Protein AF-A0A7C7MRS0-F1 (afdb_monomer_lite)

Structure (mmCIF, N/CA/C/O backbone):
data_AF-A0A7C7MRS0-F1
#
_entry.id   AF-A0A7C7MRS0-F1
#
loop_
_atom_site.group_PDB
_atom_site.id
_atom_site.type_symbol
_atom_site.label_atom_id
_atom_site.label_alt_id
_atom_site.label_comp_id
_atom_site.label_asym_id
_atom_site.label_entity_id
_atom_site.label_seq_id
_atom_site.pdbx_PDB_ins_code
_atom_site.Cartn_x
_atom_site.Cartn_y
_atom_site.Cartn_z
_atom_site.occupancy
_atom_site.B_iso_or_equiv
_atom_site.auth_seq_id
_atom_site.auth_comp_id
_atom_site.auth_asym_id
_atom_site.auth_atom_id
_atom_site.pdbx_PDB_model_num
ATOM 1 N N . MET A 1 1 ? -10.132 -8.330 6.210 1.00 88.31 1 MET A N 1
ATOM 2 C CA . MET A 1 1 ? -10.141 -7.063 5.442 1.00 88.31 1 MET A CA 1
ATOM 3 C C . MET A 1 1 ? -10.815 -7.301 4.101 1.00 88.31 1 MET A C 1
ATOM 5 O O . MET A 1 1 ? -10.532 -8.328 3.501 1.00 88.31 1 MET A O 1
ATOM 9 N N . ILE A 1 2 ? -11.687 -6.397 3.645 1.00 87.81 2 ILE A N 1
ATOM 10 C CA . ILE A 1 2 ? -12.352 -6.474 2.332 1.00 87.81 2 ILE A CA 1
ATOM 11 C C . ILE A 1 2 ? -11.918 -5.261 1.507 1.00 87.81 2 ILE A C 1
ATOM 13 O O . ILE A 1 2 ? -11.880 -4.149 2.024 1.00 87.81 2 ILE A O 1
ATOM 17 N N . PHE A 1 3 ? -11.601 -5.487 0.239 1.00 89.81 3 PHE A N 1
ATOM 18 C CA . PHE A 1 3 ? -11.203 -4.478 -0.727 1.00 89.81 3 PHE A CA 1
ATOM 19 C C . PHE A 1 3 ? -12.137 -4.540 -1.938 1.00 89.81 3 PHE A C 1
ATOM 21 O O . PHE A 1 3 ? -12.244 -5.566 -2.615 1.00 89.81 3 PHE A O 1
ATOM 28 N N . SER A 1 4 ? -12.837 -3.434 -2.185 1.00 86.62 4 SER A N 1
ATOM 29 C CA . SER A 1 4 ? -13.988 -3.353 -3.096 1.00 86.62 4 SER A CA 1
ATOM 30 C C . SER A 1 4 ? -13.635 -3.258 -4.587 1.00 86.62 4 SER A C 1
ATOM 32 O O . SER A 1 4 ? -14.436 -2.765 -5.373 1.00 86.62 4 SER A O 1
ATOM 34 N N . GLU A 1 5 ? -12.468 -3.754 -4.987 1.00 87.81 5 GLU A N 1
ATOM 35 C CA . GLU A 1 5 ? -12.110 -3.964 -6.392 1.00 87.81 5 GLU A CA 1
ATOM 36 C C . GLU A 1 5 ? -12.528 -5.354 -6.867 1.00 87.81 5 GLU A C 1
ATOM 38 O O . GLU A 1 5 ? -12.671 -6.279 -6.058 1.00 87.81 5 GLU A O 1
ATOM 43 N N . LYS A 1 6 ? -12.654 -5.517 -8.191 1.00 92.69 6 LYS A N 1
ATOM 44 C CA . LYS A 1 6 ? -12.931 -6.821 -8.804 1.00 92.69 6 LYS A CA 1
ATOM 45 C C . LYS A 1 6 ? -11.890 -7.846 -8.357 1.00 92.69 6 LYS A C 1
ATOM 47 O O . LYS A 1 6 ? -10.683 -7.599 -8.433 1.00 92.69 6 LYS A O 1
ATOM 52 N N . PHE A 1 7 ? -12.371 -9.009 -7.933 1.00 94.75 7 PHE A N 1
ATOM 53 C CA . PHE A 1 7 ? -11.538 -10.100 -7.465 1.00 94.75 7 PHE A CA 1
ATOM 54 C C . PHE A 1 7 ? -10.541 -10.509 -8.547 1.00 94.75 7 PHE A C 1
ATOM 56 O O . PHE A 1 7 ? -10.912 -10.747 -9.702 1.00 94.75 7 PHE A O 1
ATOM 63 N N . ASN A 1 8 ? -9.273 -10.565 -8.156 1.00 95.25 8 ASN A N 1
ATOM 64 C CA . ASN A 1 8 ? -8.185 -11.034 -8.993 1.00 95.25 8 ASN A CA 1
ATOM 65 C C . ASN A 1 8 ? -7.051 -11.534 -8.095 1.00 95.25 8 ASN A C 1
ATOM 67 O O . ASN A 1 8 ? -6.614 -10.811 -7.205 1.00 95.25 8 ASN A O 1
ATOM 71 N N . ASP A 1 9 ? -6.559 -12.737 -8.360 1.00 93.81 9 ASP A N 1
ATOM 72 C CA . ASP A 1 9 ? -5.454 -13.406 -7.656 1.00 93.81 9 ASP A CA 1
ATOM 73 C C . ASP A 1 9 ? -4.101 -12.673 -7.765 1.00 93.81 9 ASP A C 1
ATOM 75 O O . ASP A 1 9 ? -3.182 -12.902 -6.973 1.00 93.81 9 ASP A O 1
ATOM 79 N N . GLY A 1 10 ? -3.986 -11.752 -8.720 1.00 94.75 10 GLY A N 1
ATOM 80 C CA . GLY A 1 10 ? -2.876 -10.820 -8.868 1.00 94.75 10 GLY A CA 1
ATOM 81 C C . GLY A 1 10 ? -2.823 -9.718 -7.807 1.00 94.75 10 GLY A C 1
ATOM 82 O O . GLY A 1 10 ? -1.794 -9.052 -7.707 1.00 94.75 10 GLY A O 1
ATOM 83 N N . TRP A 1 11 ? -3.874 -9.508 -7.007 1.00 95.50 11 TRP A N 1
ATOM 84 C CA . TRP A 1 11 ? -3.796 -8.628 -5.839 1.00 95.50 11 TRP A CA 1
ATOM 85 C C . TRP A 1 11 ? -3.007 -9.292 -4.715 1.00 95.50 11 TRP A C 1
ATOM 87 O O . TRP A 1 11 ? -3.348 -10.382 -4.262 1.00 95.50 11 TRP A O 1
ATOM 97 N N . LYS A 1 12 ? -1.973 -8.607 -4.229 1.00 94.62 12 LYS A N 1
ATOM 98 C CA . LYS A 1 12 ? -1.113 -9.058 -3.133 1.00 94.62 12 LYS A CA 1
ATOM 99 C C . LYS A 1 12 ? -1.166 -8.067 -1.981 1.00 94.62 12 LYS A C 1
ATOM 101 O O . LYS A 1 12 ? -1.320 -6.867 -2.194 1.00 94.62 12 LYS A O 1
ATOM 106 N N . ALA A 1 13 ? -1.036 -8.588 -0.766 1.00 94.38 13 ALA A N 1
ATOM 107 C CA . ALA A 1 13 ? -0.982 -7.796 0.453 1.00 94.38 13 ALA A CA 1
ATOM 108 C C . ALA A 1 13 ? 0.404 -7.922 1.088 1.00 94.38 13 ALA A C 1
ATOM 110 O O . ALA A 1 13 ? 0.945 -9.023 1.190 1.00 94.38 13 ALA A O 1
ATOM 111 N N . TYR A 1 14 ? 0.966 -6.802 1.529 1.00 92.81 14 TYR A N 1
ATOM 112 C CA . TYR A 1 14 ? 2.306 -6.721 2.097 1.00 92.81 14 TYR A CA 1
ATOM 113 C C . TYR A 1 14 ? 2.269 -5.976 3.420 1.00 92.81 14 TYR A C 1
ATOM 115 O O . TYR A 1 14 ? 1.823 -4.835 3.469 1.00 92.81 14 TYR A O 1
ATOM 123 N N . LEU A 1 15 ? 2.754 -6.601 4.485 1.00 91.62 15 LEU A N 1
ATOM 124 C CA . LEU A 1 15 ? 2.977 -5.952 5.769 1.00 91.62 15 LEU A CA 1
ATOM 125 C C . LEU A 1 15 ? 4.299 -5.185 5.714 1.00 91.62 15 LEU A C 1
ATOM 127 O O . LEU A 1 15 ? 5.326 -5.756 5.336 1.00 91.62 15 LEU A O 1
ATOM 131 N N . LEU A 1 16 ? 4.279 -3.913 6.094 1.00 87.69 16 LEU A N 1
ATOM 132 C CA . LEU A 1 16 ? 5.457 -3.054 6.046 1.00 87.69 16 LEU A CA 1
ATOM 133 C C . LEU A 1 16 ? 6.000 -2.753 7.446 1.00 87.69 16 LEU A C 1
ATOM 135 O O . LEU A 1 16 ? 5.231 -2.669 8.407 1.00 87.69 16 LEU A O 1
ATOM 139 N N . PRO A 1 17 ? 7.326 -2.578 7.586 1.00 83.94 17 PRO A N 1
ATOM 140 C CA . PRO A 1 17 ? 7.896 -2.032 8.801 1.00 83.94 17 PRO A CA 1
ATOM 141 C C . PRO A 1 17 ? 7.478 -0.566 8.924 1.00 83.94 17 PRO A C 1
ATOM 143 O O . PRO A 1 17 ? 7.944 0.307 8.197 1.00 83.94 17 PRO A O 1
ATOM 146 N N . TRP A 1 18 ? 6.622 -0.298 9.893 1.00 75.50 18 TRP A N 1
ATOM 147 C CA . TRP A 1 18 ? 6.108 1.018 10.200 1.00 75.50 18 TRP A CA 1
ATOM 148 C C . TRP A 1 18 ? 6.958 1.684 11.286 1.00 75.50 18 TRP A C 1
ATOM 150 O O . TRP A 1 18 ? 7.342 1.075 12.292 1.00 75.50 18 TRP A O 1
ATOM 160 N N . LYS A 1 19 ? 7.273 2.966 11.096 1.00 67.31 19 LYS A N 1
ATOM 161 C CA . LYS A 1 19 ? 7.814 3.808 12.165 1.00 67.31 19 LYS A CA 1
ATOM 162 C C . LYS A 1 19 ? 6.661 4.624 12.722 1.00 67.31 19 LYS A C 1
ATOM 164 O O . LYS A 1 19 ? 6.153 5.493 12.018 1.00 67.31 19 LYS A O 1
ATOM 169 N N . ALA A 1 20 ? 6.297 4.373 13.979 1.00 58.53 20 ALA A N 1
ATOM 170 C CA . ALA A 1 20 ? 5.281 5.151 14.677 1.00 58.53 20 ALA A CA 1
ATOM 171 C C . ALA A 1 20 ? 5.612 6.649 14.559 1.00 58.53 20 ALA A C 1
ATOM 173 O O . ALA A 1 20 ? 6.577 7.144 15.149 1.00 58.53 20 ALA A O 1
ATOM 174 N N . GLN A 1 21 ? 4.851 7.360 13.729 1.00 57.69 21 GLN A N 1
ATOM 175 C CA . GLN A 1 21 ? 5.053 8.780 13.488 1.00 57.69 21 GLN A CA 1
ATOM 176 C C . GLN A 1 21 ? 4.322 9.549 14.580 1.00 57.69 21 GLN A C 1
ATOM 178 O O . GLN A 1 21 ? 3.107 9.448 14.741 1.00 57.69 21 GLN A O 1
ATOM 183 N N . THR A 1 22 ? 5.066 10.317 15.369 1.00 51.12 22 THR A N 1
ATOM 184 C CA . THR A 1 22 ? 4.465 11.176 16.381 1.00 51.12 22 THR A CA 1
ATOM 185 C C . THR A 1 22 ? 3.825 12.389 15.713 1.00 51.12 22 THR A C 1
ATOM 187 O O . THR A 1 22 ? 4.520 13.196 15.100 1.00 51.12 22 THR A O 1
ATOM 190 N N . LEU A 1 23 ? 2.518 12.584 15.936 1.00 52.88 23 LEU A N 1
ATOM 191 C CA . LEU A 1 23 ? 1.738 13.783 15.567 1.00 52.88 23 LEU A CA 1
ATOM 192 C C . LEU A 1 23 ? 2.423 15.117 15.939 1.00 52.88 23 LEU A C 1
ATOM 194 O O . LEU A 1 23 ? 2.077 16.168 15.408 1.00 52.88 23 LEU A O 1
ATOM 198 N N . SER A 1 24 ? 3.374 15.095 16.880 1.00 46.00 24 SER A N 1
ATOM 199 C CA . SER A 1 24 ? 4.089 16.268 17.386 1.00 46.00 24 SER A CA 1
ATOM 200 C C . SER A 1 24 ? 4.906 17.014 16.327 1.00 46.00 24 SER A C 1
ATOM 202 O O . SER A 1 24 ? 4.962 18.242 16.392 1.00 46.00 24 SER A O 1
ATOM 204 N N . ASP A 1 25 ? 5.475 16.319 15.342 1.00 50.72 25 ASP A N 1
ATOM 205 C CA . ASP A 1 25 ? 6.381 16.944 14.367 1.00 50.72 25 ASP A CA 1
ATOM 206 C C . ASP A 1 25 ? 5.628 17.672 13.235 1.00 50.72 25 ASP A C 1
ATOM 208 O O . ASP A 1 25 ? 6.195 18.541 12.575 1.00 50.72 25 ASP A O 1
ATOM 212 N N . SER A 1 26 ? 4.325 17.399 13.050 1.00 55.59 26 SER A N 1
ATOM 213 C CA . SER A 1 26 ? 3.489 18.020 12.005 1.00 55.59 26 SER A CA 1
ATOM 214 C C . SER A 1 26 ? 2.579 19.151 12.500 1.00 55.59 26 SER A C 1
ATOM 216 O O . SER A 1 26 ? 1.988 19.859 11.683 1.00 55.59 26 SER A O 1
ATOM 218 N N . LYS A 1 27 ? 2.488 19.390 13.820 1.00 59.44 27 LYS A N 1
ATOM 219 C CA . LYS A 1 27 ? 1.462 20.261 14.438 1.00 59.44 27 LYS A CA 1
ATOM 220 C C . LYS A 1 27 ? 1.284 21.614 13.745 1.00 59.44 27 LYS A C 1
ATOM 222 O O . LYS A 1 27 ? 0.155 22.001 13.459 1.00 59.44 27 LYS A O 1
ATOM 227 N N . LYS A 1 28 ? 2.368 22.339 13.448 1.00 58.97 28 LYS A N 1
ATOM 228 C CA . LYS A 1 28 ? 2.282 23.700 12.884 1.00 58.97 28 LYS A CA 1
ATOM 229 C C . LYS A 1 28 ? 1.694 23.715 11.464 1.00 58.97 28 LYS A C 1
ATOM 231 O O . LYS A 1 28 ? 0.869 24.574 11.157 1.00 58.97 28 LYS A O 1
ATOM 236 N N . THR A 1 29 ? 2.079 22.755 10.626 1.00 63.34 29 THR A N 1
ATOM 237 C CA . THR A 1 29 ? 1.562 22.601 9.257 1.00 63.34 29 THR A CA 1
ATOM 238 C C . THR A 1 29 ? 0.119 22.103 9.284 1.00 63.34 29 THR A C 1
ATOM 240 O O . THR A 1 29 ? -0.737 22.670 8.607 1.00 63.34 29 THR A O 1
ATOM 243 N N . THR A 1 30 ? -0.183 21.137 10.154 1.00 70.12 30 THR A N 1
ATOM 244 C CA . THR A 1 30 ? -1.528 20.580 10.347 1.00 70.12 30 THR A CA 1
ATOM 245 C C . THR A 1 30 ? -2.529 21.657 10.771 1.00 70.12 30 THR A C 1
ATOM 247 O O . THR A 1 30 ? -3.571 21.790 10.136 1.00 70.12 30 THR A O 1
ATOM 250 N N . PHE A 1 31 ? -2.201 22.521 11.743 1.00 71.25 31 PHE A N 1
ATOM 251 C CA . PHE A 1 31 ? -3.088 23.625 12.150 1.00 71.25 31 PHE A CA 1
ATOM 252 C C . PHE A 1 31 ? -3.369 24.627 11.017 1.00 71.25 31 PHE A C 1
ATOM 254 O O . PHE A 1 31 ? -4.500 25.090 10.874 1.00 71.25 31 PHE A O 1
ATOM 261 N N . SER A 1 32 ? -2.368 24.942 10.187 1.00 73.75 32 SER A N 1
ATOM 262 C CA . SER A 1 32 ? -2.547 25.839 9.036 1.00 73.75 32 SER A CA 1
ATOM 263 C C . SER A 1 32 ? -3.338 25.205 7.887 1.00 73.75 32 SER A C 1
ATOM 265 O O . SER A 1 32 ? -3.955 25.928 7.102 1.00 73.75 32 SER A O 1
ATOM 267 N N . LEU A 1 33 ? -3.286 23.883 7.728 1.00 77.31 33 LEU A N 1
ATOM 268 C CA . LEU A 1 33 ? -4.082 23.166 6.731 1.00 77.31 33 LEU A CA 1
ATOM 269 C C . LEU A 1 33 ? -5.537 23.050 7.188 1.00 77.31 33 LEU A C 1
ATOM 271 O O . LEU A 1 33 ? -6.446 23.299 6.403 1.00 77.31 33 LEU A O 1
ATOM 275 N N . MET A 1 34 ? -5.755 22.799 8.480 1.00 80.88 34 MET A N 1
ATOM 276 C CA . MET A 1 34 ? -7.085 22.735 9.086 1.00 80.88 34 MET A CA 1
ATOM 277 C C . MET A 1 34 ? -7.863 24.049 8.972 1.00 80.88 34 MET A C 1
ATOM 279 O O . MET A 1 34 ? -9.069 24.013 8.753 1.00 80.88 34 MET A O 1
ATOM 283 N N . SER A 1 35 ? -7.206 25.209 9.090 1.00 80.56 35 SER A N 1
ATOM 284 C CA . SER A 1 35 ? -7.887 26.506 8.941 1.00 80.56 35 SER A CA 1
ATOM 285 C C . SER A 1 35 ? -8.376 26.776 7.515 1.00 80.56 35 SER A C 1
ATOM 287 O O . SER A 1 35 ? -9.325 27.532 7.324 1.00 80.56 35 SER A O 1
ATOM 289 N N . ASN A 1 36 ? -7.752 26.142 6.522 1.00 82.69 36 ASN A N 1
ATOM 290 C CA . ASN A 1 36 ? -8.105 26.262 5.109 1.00 82.69 36 ASN A CA 1
ATOM 291 C C . ASN A 1 36 ? -8.905 25.059 4.590 1.00 82.69 36 ASN A C 1
ATOM 293 O O . ASN A 1 36 ? -9.220 25.007 3.399 1.00 82.69 36 ASN A O 1
ATOM 297 N N . TYR A 1 37 ? -9.208 24.094 5.460 1.00 87.06 37 TYR A N 1
ATOM 298 C CA . TYR A 1 37 ? -9.919 22.882 5.093 1.00 87.06 37 TYR A CA 1
ATOM 299 C C . TYR A 1 37 ? -11.342 23.216 4.648 1.00 87.06 37 TYR A C 1
ATOM 301 O O . TYR A 1 37 ? -12.082 23.922 5.336 1.00 87.06 37 TYR A O 1
ATOM 309 N N . LYS A 1 38 ? -11.723 22.696 3.484 1.00 89.38 38 LYS A N 1
ATOM 310 C CA . LYS A 1 38 ? -13.061 22.835 2.917 1.00 89.38 38 LYS A CA 1
ATOM 311 C C . LYS A 1 38 ? -13.492 21.497 2.350 1.00 89.38 38 LYS A C 1
ATOM 313 O O . LYS A 1 38 ? -12.677 20.774 1.777 1.00 89.38 38 LYS A O 1
ATOM 318 N N . ILE A 1 39 ? -14.775 21.198 2.501 1.00 90.75 39 ILE A N 1
ATOM 319 C CA . ILE A 1 39 ? -15.376 20.064 1.810 1.00 90.75 39 ILE A CA 1
ATOM 320 C C . ILE A 1 39 ? -15.392 20.392 0.316 1.00 90.75 39 ILE A C 1
ATOM 322 O O . ILE A 1 39 ? -15.754 21.506 -0.066 1.00 90.75 39 ILE A O 1
ATOM 326 N N . LEU A 1 40 ? -14.921 19.454 -0.505 1.00 89.12 40 LEU A N 1
ATOM 327 C CA . LEU A 1 40 ? -14.916 19.608 -1.954 1.00 89.12 40 LEU A CA 1
ATOM 328 C C . LEU A 1 40 ? -16.357 19.554 -2.474 1.00 89.12 40 LEU A C 1
ATOM 330 O O . LEU A 1 40 ? -17.184 18.813 -1.941 1.00 89.12 40 LEU A O 1
ATOM 334 N N . GLU A 1 41 ? -16.642 20.339 -3.509 1.00 88.50 41 GLU A N 1
ATOM 335 C CA . GLU A 1 41 ? -17.962 20.372 -4.143 1.00 88.50 41 GLU A CA 1
ATOM 336 C C . GLU A 1 41 ? -18.361 18.967 -4.624 1.00 88.50 41 GLU A C 1
ATOM 338 O O . GLU A 1 41 ? -17.576 18.286 -5.288 1.00 88.50 41 GLU A O 1
ATOM 343 N N . GLY A 1 42 ? -19.559 18.516 -4.243 1.00 90.00 42 GLY A N 1
ATOM 344 C CA . GLY A 1 42 ? -20.075 17.175 -4.538 1.00 90.00 42 GLY A CA 1
ATOM 345 C C . GLY A 1 42 ? -19.712 16.095 -3.509 1.00 90.00 42 GLY A C 1
ATOM 346 O O . GLY A 1 42 ? -20.238 14.982 -3.586 1.00 90.00 42 GLY A O 1
ATOM 347 N N . ASN A 1 43 ? -18.862 16.403 -2.521 1.00 92.56 43 ASN A N 1
ATOM 348 C CA . ASN A 1 43 ? -18.434 15.463 -1.479 1.00 92.56 43 ASN A CA 1
ATOM 349 C C . ASN A 1 43 ? -19.078 15.719 -0.104 1.00 92.56 43 ASN A C 1
ATOM 351 O O . ASN A 1 43 ? -18.664 15.132 0.894 1.00 92.56 43 ASN A O 1
ATOM 355 N N . GLU A 1 44 ? -20.116 16.548 -0.006 1.00 94.31 44 GLU A N 1
ATOM 356 C CA . GLU A 1 44 ? -20.733 16.988 1.259 1.00 94.31 44 GLU A CA 1
ATOM 357 C C . GLU A 1 44 ? -21.229 15.815 2.118 1.00 94.31 44 GLU A C 1
ATOM 359 O O . GLU A 1 44 ? -21.198 15.838 3.354 1.00 94.31 44 GLU A O 1
ATOM 364 N N . LYS A 1 45 ? -21.678 14.747 1.455 1.00 94.88 45 LYS A N 1
ATOM 365 C CA . LYS A 1 45 ? -22.176 13.546 2.126 1.00 94.88 45 LYS A CA 1
ATOM 366 C C . LYS A 1 45 ? -21.059 12.610 2.572 1.00 94.88 45 LYS A C 1
ATOM 368 O O . LYS A 1 45 ? -21.262 11.928 3.575 1.00 94.88 45 LYS A O 1
ATOM 373 N N . THR A 1 46 ? -19.921 12.603 1.880 1.00 94.50 46 THR A N 1
ATOM 374 C CA . THR A 1 46 ? -18.904 11.546 1.976 1.00 94.50 46 THR A CA 1
ATOM 375 C C . THR A 1 46 ? -17.593 11.995 2.611 1.00 94.50 46 THR A C 1
ATOM 377 O O . THR A 1 46 ? -16.925 11.179 3.240 1.00 94.50 46 THR A O 1
ATOM 380 N N . GLN A 1 47 ? -17.220 13.266 2.477 1.00 95.25 47 GLN A N 1
ATOM 381 C CA . GLN A 1 47 ? -15.991 13.828 3.027 1.00 95.25 47 GLN A CA 1
ATOM 382 C C . GLN A 1 47 ? -16.177 14.232 4.494 1.00 95.25 47 GLN A C 1
ATOM 384 O O . GLN A 1 47 ? -17.234 14.730 4.888 1.00 95.25 47 GLN A O 1
ATOM 389 N N . ALA A 1 48 ? -15.142 14.012 5.304 1.00 95.31 48 ALA A N 1
ATOM 390 C CA . ALA A 1 48 ? -15.129 14.370 6.714 1.00 95.31 48 ALA A CA 1
ATOM 391 C C . ALA A 1 48 ? -15.275 15.885 6.907 1.00 95.31 48 ALA A C 1
ATOM 393 O O . ALA A 1 48 ? -14.685 16.689 6.182 1.00 95.31 48 ALA A O 1
ATOM 394 N N . SER A 1 49 ? -16.032 16.284 7.920 1.00 94.25 49 SER A N 1
ATOM 395 C CA . SER A 1 49 ? -16.071 17.658 8.413 1.00 94.25 49 SER A CA 1
ATOM 396 C C . SER A 1 49 ? -14.778 18.022 9.153 1.00 94.25 49 SER A C 1
ATOM 398 O O . SER A 1 49 ? -13.989 17.163 9.546 1.00 94.25 49 SER A O 1
ATOM 400 N N . LEU A 1 50 ? -14.559 19.320 9.387 1.00 91.75 50 LEU A N 1
ATOM 401 C CA . LEU A 1 50 ? -13.405 19.799 10.158 1.00 91.75 50 LEU A CA 1
ATOM 402 C C . LEU A 1 50 ? -13.383 19.245 11.596 1.00 91.75 50 LEU A C 1
ATOM 404 O O . LEU A 1 50 ? -12.311 19.049 12.169 1.00 91.75 50 LEU A O 1
ATOM 408 N N . GLU A 1 51 ? -14.553 19.020 12.191 1.00 91.81 51 GLU A N 1
ATOM 409 C CA . GLU A 1 51 ? -14.685 18.465 13.539 1.00 91.81 51 GLU A CA 1
ATOM 410 C C . GLU A 1 51 ? -14.330 16.975 13.576 1.00 91.81 51 GLU A C 1
ATOM 412 O O . GLU A 1 51 ? -13.517 16.557 14.401 1.00 91.81 51 GLU A O 1
ATOM 417 N N . GLU A 1 52 ? -14.833 16.192 12.617 1.00 93.19 52 GLU A N 1
ATOM 418 C CA . GLU A 1 52 ? -14.431 14.790 12.445 1.00 93.19 52 GLU A CA 1
ATOM 419 C C . GLU A 1 52 ? -12.924 14.674 12.200 1.00 93.19 52 GLU A C 1
ATOM 421 O O . GLU A 1 52 ? -12.258 13.842 12.810 1.00 93.19 52 GLU A O 1
ATOM 426 N N . LEU A 1 53 ? -12.356 15.567 11.385 1.00 90.31 53 LEU A N 1
ATOM 427 C CA . LEU A 1 53 ? -10.927 15.578 11.088 1.00 90.31 53 LEU A CA 1
ATOM 428 C C . LEU A 1 53 ? -10.064 15.836 12.333 1.00 90.31 53 LEU A C 1
ATOM 430 O O . LEU A 1 53 ? -9.045 15.172 12.534 1.00 90.31 53 LEU A O 1
ATOM 434 N N . LYS A 1 54 ? -10.482 16.776 13.194 1.00 88.25 54 LYS A N 1
ATOM 435 C CA . LYS A 1 54 ? -9.849 17.020 14.504 1.00 88.25 54 LYS A CA 1
ATOM 436 C C . LYS A 1 54 ? -9.856 15.761 15.356 1.00 88.25 54 LYS A C 1
ATOM 438 O O . LYS A 1 54 ? -8.837 15.422 15.957 1.00 88.25 54 LYS A O 1
ATOM 443 N N . ASN A 1 55 ? -10.996 15.077 15.383 1.00 89.56 55 ASN A N 1
ATOM 444 C CA . ASN A 1 55 ? -11.150 13.843 16.126 1.00 89.56 55 ASN A CA 1
ATOM 445 C C . ASN A 1 55 ? -10.210 12.752 15.580 1.00 89.56 55 ASN A C 1
ATOM 447 O O . ASN A 1 55 ? -9.437 12.184 16.348 1.00 89.56 55 ASN A O 1
ATOM 451 N N . PHE A 1 56 ? -10.169 12.539 14.262 1.00 89.94 56 PHE A N 1
ATOM 452 C CA . PHE A 1 56 ? -9.303 11.535 13.628 1.00 89.94 56 PHE A CA 1
ATOM 453 C C . PHE A 1 56 ? -7.819 11.767 13.926 1.00 89.94 56 PHE A C 1
ATOM 455 O O . PHE A 1 56 ? -7.105 10.822 14.256 1.00 89.94 56 PHE A O 1
ATOM 462 N N . LEU A 1 57 ? -7.361 13.021 13.874 1.00 83.94 57 LEU A N 1
ATOM 463 C CA . LEU A 1 57 ? -5.990 13.383 14.242 1.00 83.94 57 LEU A CA 1
ATOM 464 C C . LEU A 1 57 ? -5.703 13.111 15.716 1.00 83.94 57 LEU A C 1
ATOM 466 O O . LEU A 1 57 ? -4.646 12.581 16.043 1.00 83.94 57 LEU A O 1
ATOM 470 N N . SER A 1 58 ? -6.629 13.467 16.611 1.00 82.44 58 SER A N 1
ATOM 471 C CA . SER A 1 58 ? -6.440 13.253 18.050 1.00 82.44 58 SER A CA 1
ATOM 472 C C . SER A 1 58 ? -6.334 11.772 18.415 1.00 82.44 58 SER A C 1
ATOM 474 O O . SER A 1 58 ? -5.594 11.420 19.329 1.00 82.44 58 SER A O 1
ATOM 476 N N . GLN A 1 59 ? -7.020 10.914 17.657 1.00 82.31 59 GLN A N 1
ATOM 477 C CA . GLN A 1 59 ? -7.000 9.463 17.822 1.00 82.31 59 GLN A CA 1
ATOM 478 C C . GLN A 1 59 ? -5.864 8.783 17.042 1.00 82.31 59 GLN A C 1
ATOM 480 O O . GLN A 1 59 ? -5.681 7.576 17.157 1.00 82.31 59 GLN A O 1
ATOM 485 N N . GLY A 1 60 ? -5.098 9.534 16.242 1.00 78.12 60 GLY A N 1
ATOM 486 C CA . GLY A 1 60 ? -4.027 8.984 15.408 1.00 78.12 60 GLY A CA 1
ATOM 487 C C . GLY A 1 60 ? -4.515 8.133 14.232 1.00 78.12 60 GLY A C 1
ATOM 488 O O . GLY A 1 60 ? -3.723 7.404 13.647 1.00 78.12 60 GLY A O 1
ATOM 489 N N . TRP A 1 61 ? -5.796 8.223 13.863 1.00 83.00 61 TRP A N 1
ATOM 490 C CA . TRP A 1 61 ? -6.376 7.477 12.738 1.00 83.00 61 TRP A CA 1
ATOM 491 C C . TRP A 1 61 ? -5.909 7.989 11.376 1.00 83.00 61 TRP A C 1
ATOM 493 O O . TRP A 1 61 ? -5.926 7.255 10.392 1.00 83.00 61 TRP A O 1
ATOM 503 N N . ILE A 1 62 ? -5.496 9.256 11.315 1.00 82.94 62 ILE A N 1
ATOM 504 C CA . ILE A 1 62 ? -4.851 9.846 10.146 1.00 82.94 62 ILE A CA 1
ATOM 505 C C . ILE A 1 62 ? -3.526 10.475 10.560 1.00 82.94 62 ILE A C 1
ATOM 507 O O . ILE A 1 62 ? -3.414 11.092 11.620 1.00 82.94 62 ILE A O 1
ATOM 511 N N . THR A 1 63 ? -2.518 10.311 9.712 1.00 72.25 63 THR A N 1
ATOM 512 C CA . THR A 1 63 ? -1.141 10.738 9.986 1.00 72.25 63 THR A CA 1
ATOM 513 C C . THR A 1 63 ? -0.806 12.091 9.366 1.00 72.25 63 THR A C 1
ATOM 515 O O . THR A 1 63 ? 0.003 12.833 9.925 1.00 72.25 63 THR A O 1
ATOM 518 N N . ASP A 1 64 ? -1.441 12.441 8.244 1.00 72.88 64 ASP A N 1
ATOM 519 C CA . ASP A 1 64 ? -1.156 13.671 7.507 1.00 72.88 64 ASP A CA 1
ATOM 520 C C . ASP A 1 64 ? -2.397 14.250 6.809 1.00 72.88 64 ASP A C 1
ATOM 522 O O . ASP A 1 64 ? -3.322 13.525 6.428 1.00 72.88 64 ASP A O 1
ATOM 526 N N . LEU A 1 65 ? -2.381 15.575 6.650 1.00 78.81 65 LEU A N 1
ATOM 527 C CA . LEU A 1 65 ? -3.358 16.372 5.904 1.00 78.81 65 LEU A CA 1
ATOM 528 C C . LEU A 1 65 ? -2.753 17.019 4.657 1.00 78.81 65 LEU A C 1
ATOM 530 O O . LEU A 1 65 ? -3.497 17.543 3.826 1.00 78.81 65 LEU A O 1
ATOM 534 N N . GLU A 1 66 ? -1.424 17.086 4.562 1.00 78.75 66 GLU A N 1
ATOM 535 C CA . GLU A 1 66 ? -0.769 17.689 3.412 1.00 78.75 66 GLU A CA 1
ATOM 536 C C . GLU A 1 66 ? -0.794 16.707 2.245 1.00 78.75 66 GLU A C 1
ATOM 538 O O . GLU A 1 66 ? -0.235 15.614 2.316 1.00 78.75 66 GLU A O 1
ATOM 543 N N . ASN A 1 67 ? -1.382 17.133 1.132 1.00 72.94 67 ASN A N 1
ATOM 544 C CA . ASN A 1 67 ? -1.283 16.410 -0.118 1.00 72.94 67 ASN A CA 1
ATOM 545 C C . ASN A 1 67 ? 0.161 16.494 -0.652 1.00 72.94 67 ASN A C 1
ATOM 547 O O . ASN A 1 67 ? 0.556 17.442 -1.349 1.00 72.94 67 ASN A O 1
ATOM 551 N N . LYS A 1 68 ? 0.960 15.475 -0.324 1.00 65.69 68 LYS A N 1
ATOM 552 C CA . LYS A 1 68 ? 2.367 15.358 -0.733 1.00 65.69 68 LYS A CA 1
ATOM 553 C C . LYS A 1 68 ? 2.551 15.088 -2.227 1.00 65.69 68 LYS A C 1
ATOM 555 O O . LYS A 1 68 ? 3.630 15.383 -2.745 1.00 65.69 68 LYS A O 1
ATOM 560 N N . TYR A 1 69 ? 1.502 14.683 -2.956 1.00 59.28 69 TYR A N 1
ATOM 561 C CA . TYR A 1 69 ? 1.550 14.581 -4.423 1.00 59.28 69 TYR A CA 1
ATOM 562 C C . TYR A 1 69 ? 1.880 15.918 -5.098 1.00 59.28 69 TYR A C 1
ATOM 564 O O . TYR A 1 69 ? 2.403 15.939 -6.213 1.00 59.28 69 TYR A O 1
ATOM 572 N N . SER A 1 70 ? 1.643 17.048 -4.420 1.00 51.31 70 SER A N 1
ATOM 573 C CA . SER A 1 70 ? 2.023 18.370 -4.925 1.00 51.31 70 SER A CA 1
ATOM 574 C C . SER A 1 70 ? 3.542 18.535 -5.124 1.00 51.31 70 SER A C 1
ATOM 576 O O . SER A 1 70 ? 3.959 19.263 -6.032 1.00 51.31 70 SER A O 1
ATOM 578 N N . LYS A 1 71 ? 4.383 17.822 -4.358 1.00 52.81 71 LYS A N 1
ATOM 579 C CA . LYS A 1 71 ? 5.849 18.003 -4.346 1.00 52.81 71 LYS A CA 1
ATOM 580 C C . LYS A 1 71 ? 6.627 16.940 -5.130 1.00 52.81 71 LYS A C 1
ATOM 582 O O . LYS A 1 71 ? 7.693 17.259 -5.644 1.00 52.81 71 LYS A O 1
ATOM 587 N N . GLU A 1 72 ? 6.100 15.726 -5.289 1.00 55.84 72 GLU A N 1
ATOM 588 C CA . GLU A 1 72 ? 6.805 14.627 -5.971 1.00 55.84 72 GLU A CA 1
ATOM 589 C C . GLU A 1 72 ? 6.386 14.460 -7.443 1.00 55.84 72 GLU A C 1
ATOM 591 O O . GLU A 1 72 ? 5.211 14.591 -7.802 1.00 55.84 72 GLU A O 1
ATOM 596 N N . ILE A 1 73 ? 7.357 14.176 -8.321 1.00 55.56 73 ILE A N 1
ATOM 597 C CA . ILE A 1 73 ? 7.114 13.825 -9.729 1.00 55.56 73 ILE A CA 1
ATOM 598 C C . ILE A 1 73 ? 6.915 12.308 -9.802 1.00 55.56 73 ILE A C 1
ATOM 600 O O . ILE A 1 73 ? 7.881 11.553 -9.852 1.00 55.56 73 ILE A O 1
ATOM 604 N N . THR A 1 74 ? 5.664 11.851 -9.809 1.00 60.91 74 THR A N 1
ATOM 605 C CA . THR A 1 74 ? 5.330 10.434 -10.025 1.00 60.91 74 THR A CA 1
ATOM 606 C C . THR A 1 74 ? 4.978 10.164 -11.492 1.00 60.91 74 THR A C 1
ATOM 608 O O . THR A 1 74 ? 4.534 11.061 -12.211 1.00 60.91 74 THR A O 1
ATOM 611 N N . LEU A 1 75 ? 5.128 8.915 -11.954 1.00 60.19 75 LEU A N 1
ATOM 612 C CA . LEU A 1 75 ? 4.690 8.508 -13.300 1.00 60.19 75 LEU A CA 1
ATOM 613 C C . LEU A 1 75 ? 3.190 8.768 -13.500 1.00 60.19 75 LEU A C 1
ATOM 615 O O . LEU A 1 75 ? 2.782 9.277 -14.542 1.00 60.19 75 LEU A O 1
ATOM 619 N N . HIS A 1 76 ? 2.382 8.485 -12.472 1.00 62.03 76 HIS A N 1
ATOM 620 C CA . HIS A 1 76 ? 0.962 8.817 -12.475 1.00 62.03 76 HIS A CA 1
ATOM 621 C C . HIS A 1 76 ? 0.754 10.314 -12.711 1.00 62.03 76 HIS A C 1
ATOM 623 O O . HIS A 1 76 ? -0.008 10.659 -13.608 1.00 62.03 76 HIS A O 1
ATOM 629 N N . ARG A 1 77 ? 1.468 11.191 -11.984 1.00 64.44 77 ARG A N 1
ATOM 630 C CA . ARG A 1 77 ? 1.411 12.653 -12.154 1.00 64.44 77 ARG A CA 1
ATOM 631 C C . ARG A 1 77 ? 1.843 13.092 -13.548 1.00 64.44 77 ARG A C 1
ATOM 633 O O . ARG A 1 77 ? 1.209 13.978 -14.100 1.00 64.44 77 ARG A O 1
ATOM 640 N N . LEU A 1 78 ? 2.872 12.486 -14.139 1.00 66.31 78 LEU A N 1
ATOM 641 C CA . LEU A 1 78 ? 3.260 12.780 -15.523 1.00 66.31 78 LEU A CA 1
ATOM 642 C C . LEU A 1 78 ? 2.108 12.457 -16.483 1.00 66.31 78 LEU A C 1
ATOM 644 O O . LEU A 1 78 ? 1.693 13.323 -17.250 1.00 66.31 78 LEU A O 1
ATOM 648 N N . ILE A 1 79 ? 1.514 11.267 -16.367 1.00 65.19 79 ILE A N 1
ATOM 649 C CA . ILE A 1 79 ? 0.379 10.841 -17.200 1.00 65.19 79 ILE A CA 1
ATOM 650 C C . ILE A 1 79 ? -0.861 11.721 -16.963 1.00 65.19 79 ILE A C 1
ATOM 652 O O . ILE A 1 79 ? -1.508 12.133 -17.925 1.00 65.19 79 ILE A O 1
ATOM 656 N N . THR A 1 80 ? -1.198 12.042 -15.708 1.00 63.09 80 THR A N 1
ATOM 657 C CA . THR A 1 80 ? -2.333 12.933 -15.397 1.00 63.09 80 THR A CA 1
ATOM 658 C C . THR A 1 80 ? -2.064 14.354 -15.854 1.00 63.09 80 THR A C 1
ATOM 660 O O . THR A 1 80 ? -2.970 14.973 -16.394 1.00 63.09 80 THR A O 1
ATOM 663 N N . SER A 1 81 ? -0.834 14.855 -15.716 1.00 64.81 81 SER A N 1
ATOM 664 C CA . SER A 1 81 ? -0.467 16.193 -16.182 1.00 64.81 81 SER A CA 1
ATOM 665 C C . SER A 1 81 ? -0.665 16.319 -17.688 1.00 64.81 81 SER A C 1
ATOM 667 O O . SER A 1 81 ? -1.294 17.278 -18.121 1.00 64.81 81 SER A O 1
ATOM 669 N N . LEU A 1 82 ? -0.255 15.299 -18.455 1.00 66.00 82 LEU A N 1
ATOM 670 C CA . LEU A 1 82 ? -0.447 15.220 -19.903 1.00 66.00 82 LEU A CA 1
ATOM 671 C C . LEU A 1 82 ? -1.934 15.184 -20.278 1.00 66.00 82 LEU A C 1
ATOM 673 O O . LEU A 1 82 ? -2.341 15.880 -21.202 1.00 66.00 82 LEU A O 1
ATOM 677 N N . LYS A 1 83 ? -2.759 14.434 -19.533 1.00 60.72 83 LYS A N 1
ATOM 678 C CA . LYS A 1 83 ? -4.224 14.436 -19.710 1.00 60.72 83 LYS A CA 1
ATOM 679 C C . LYS A 1 83 ? -4.874 15.766 -19.309 1.00 60.72 83 LYS A C 1
ATOM 681 O O . LYS A 1 83 ? -5.858 16.168 -19.910 1.00 60.72 83 LYS A O 1
ATOM 686 N N . SER A 1 84 ? -4.327 16.460 -18.313 1.00 58.25 84 SER A N 1
ATOM 687 C CA . SER A 1 84 ? -4.858 17.726 -17.786 1.00 58.25 84 SER A CA 1
ATOM 688 C C . SER A 1 84 ? -4.455 18.965 -18.591 1.00 58.25 84 SER A C 1
ATOM 690 O O . SER A 1 84 ? -4.855 20.068 -18.232 1.00 58.25 84 SER A O 1
ATOM 692 N N . ILE A 1 85 ? -3.691 18.811 -19.682 1.00 59.12 85 ILE A N 1
ATOM 693 C CA . ILE A 1 85 ? -3.371 19.921 -20.597 1.00 59.12 85 ILE A CA 1
ATOM 694 C C . ILE A 1 85 ? -4.661 20.526 -21.185 1.00 59.12 85 ILE A C 1
ATOM 696 O O . ILE A 1 85 ? -4.709 21.729 -21.424 1.00 59.12 85 ILE A O 1
ATOM 700 N N . GLU A 1 86 ? -5.728 19.731 -21.334 1.00 54.16 86 GLU A N 1
ATOM 701 C CA . GLU A 1 86 ? -7.053 20.212 -21.756 1.00 54.16 86 GLU A CA 1
ATOM 702 C C . GLU A 1 86 ? -7.882 20.844 -20.618 1.00 54.16 86 GLU A C 1
ATOM 704 O O . GLU A 1 86 ? -8.727 21.697 -20.880 1.00 54.16 86 GLU A O 1
ATOM 709 N N . SER A 1 87 ? -7.632 20.489 -19.349 1.00 52.31 87 SER A N 1
ATOM 710 C CA . SER A 1 87 ? -8.276 21.118 -18.186 1.00 52.31 87 SER A CA 1
ATOM 711 C C . SER A 1 87 ? -7.369 21.050 -16.944 1.00 52.31 87 SER A C 1
ATOM 713 O O . SER A 1 87 ? -7.249 19.978 -16.336 1.00 52.31 87 SER A O 1
ATOM 715 N N . PRO A 1 88 ? -6.724 22.154 -16.523 1.00 52.41 88 PRO A N 1
ATOM 716 C CA . PRO A 1 88 ? -5.802 22.120 -15.395 1.00 52.41 88 PRO A CA 1
ATOM 717 C C . PRO A 1 88 ? -6.555 21.808 -14.097 1.00 52.41 88 PRO A C 1
ATOM 719 O O . PRO A 1 88 ? -7.322 22.624 -13.583 1.00 52.41 88 PRO A O 1
ATOM 722 N N . GLN A 1 89 ? -6.325 20.615 -13.551 1.00 56.53 89 GLN A N 1
ATOM 723 C CA . GLN A 1 89 ? -6.859 20.210 -12.254 1.00 56.53 89 GLN A CA 1
ATOM 724 C C . GLN A 1 89 ? -6.185 21.054 -11.160 1.00 56.53 89 GLN A C 1
ATOM 726 O O . GLN A 1 89 ? -4.961 21.045 -11.013 1.00 56.53 89 GLN A O 1
ATOM 731 N N . LYS A 1 90 ? -6.970 21.816 -10.388 1.00 59.44 90 LYS A N 1
ATOM 732 C CA . LYS A 1 90 ? -6.452 22.519 -9.206 1.00 59.44 90 LYS A CA 1
ATOM 733 C C . LYS A 1 90 ? -6.198 21.494 -8.106 1.00 59.44 90 LYS A C 1
ATOM 735 O O . LYS A 1 90 ? -7.133 21.008 -7.482 1.00 59.44 90 LYS A O 1
ATOM 740 N N . PHE A 1 91 ? -4.931 21.188 -7.851 1.00 62.16 91 PHE A N 1
ATOM 741 C CA . PHE A 1 91 ? -4.554 20.365 -6.708 1.00 62.16 91 PHE A CA 1
ATOM 742 C C . PHE A 1 91 ? -4.815 21.133 -5.410 1.00 62.16 91 PHE A C 1
ATOM 744 O O . PHE A 1 91 ? -4.257 22.211 -5.180 1.00 62.16 91 PHE A O 1
ATOM 751 N N . HIS A 1 92 ? -5.676 20.582 -4.561 1.00 69.25 92 HIS A N 1
ATOM 752 C CA . HIS A 1 92 ? -5.915 21.114 -3.228 1.00 69.25 92 HIS A CA 1
ATOM 753 C C . HIS A 1 92 ? -4.757 20.727 -2.301 1.00 69.25 92 HIS A C 1
ATOM 755 O O . HIS A 1 92 ? -4.199 19.636 -2.407 1.00 69.25 92 HIS A O 1
ATOM 761 N N . LYS A 1 93 ? -4.400 21.618 -1.365 1.00 76.38 93 LYS A N 1
ATOM 762 C CA . LYS A 1 93 ? -3.374 21.325 -0.345 1.00 76.38 93 LYS A CA 1
ATOM 763 C C . LYS A 1 93 ? -3.757 20.157 0.567 1.00 76.38 93 LYS A C 1
ATOM 765 O O . LYS A 1 93 ? -2.864 19.526 1.115 1.00 76.38 93 LYS A O 1
ATOM 770 N N . THR A 1 94 ? -5.053 19.897 0.709 1.00 80.69 94 THR A N 1
ATOM 771 C CA . THR A 1 94 ? -5.620 18.726 1.375 1.00 80.69 94 THR A CA 1
ATOM 772 C C . THR A 1 94 ? -6.640 18.118 0.425 1.00 80.69 94 THR A C 1
ATOM 774 O O . THR A 1 94 ? -7.561 18.802 -0.022 1.00 80.69 94 THR A O 1
ATOM 777 N N . ASP A 1 95 ? -6.415 16.864 0.077 1.00 86.31 95 ASP A N 1
ATOM 778 C CA . ASP A 1 95 ? -7.264 16.010 -0.739 1.00 86.31 95 ASP A CA 1
ATOM 779 C C . ASP A 1 95 ? -8.347 15.333 0.118 1.00 86.31 95 ASP A C 1
ATOM 781 O O . ASP A 1 95 ? -8.416 15.510 1.338 1.00 86.31 95 ASP A O 1
ATOM 785 N N . TYR A 1 96 ? -9.191 14.545 -0.535 1.00 90.44 96 TYR A N 1
ATOM 786 C CA . TYR A 1 96 ? -10.312 13.835 0.050 1.00 90.44 96 TYR A CA 1
ATOM 787 C C . TYR A 1 96 ? -9.912 12.964 1.252 1.00 90.44 96 TYR A C 1
ATOM 789 O O . TYR A 1 96 ? -9.022 12.111 1.181 1.00 90.44 96 TYR A O 1
ATOM 797 N N . ILE A 1 97 ? -10.637 13.172 2.352 1.00 92.94 97 ILE A N 1
ATOM 798 C CA . ILE A 1 97 ? -10.639 12.318 3.538 1.00 92.94 97 ILE A CA 1
ATOM 799 C C . ILE A 1 97 ? -12.094 11.948 3.798 1.00 92.94 97 ILE A C 1
ATOM 801 O O . ILE A 1 97 ? -12.925 12.841 3.983 1.00 92.94 97 ILE A O 1
ATOM 805 N N . SER A 1 98 ? -12.431 10.662 3.781 1.00 94.75 98 SER A N 1
ATOM 806 C CA . SER A 1 98 ? -13.815 10.234 3.984 1.00 94.75 98 SER A CA 1
ATOM 807 C C . SER A 1 98 ? -14.249 10.410 5.437 1.00 94.75 98 SER A C 1
ATOM 809 O O . SER A 1 98 ? -13.433 10.426 6.360 1.00 94.75 98 SER A O 1
ATOM 811 N N . LYS A 1 99 ? -15.562 10.454 5.660 1.00 96.19 99 LYS A N 1
ATOM 812 C CA . LYS A 1 99 ? -16.135 10.160 6.979 1.00 96.19 99 LYS A CA 1
ATOM 813 C C . LYS A 1 99 ? -15.748 8.747 7.420 1.00 96.19 99 LYS A C 1
ATOM 815 O O . LYS A 1 99 ? -15.331 7.918 6.606 1.00 96.19 99 LYS A O 1
ATOM 820 N N . ASN A 1 100 ? -15.914 8.471 8.710 1.00 94.25 100 ASN A N 1
ATOM 821 C CA . ASN A 1 100 ? -15.739 7.125 9.237 1.00 94.25 100 ASN A CA 1
ATOM 822 C C . ASN A 1 100 ? -16.957 6.266 8.866 1.00 94.25 100 ASN A C 1
ATOM 824 O O . ASN A 1 100 ? -18.027 6.397 9.464 1.00 94.25 100 ASN A O 1
ATOM 828 N N . TYR A 1 101 ? -16.786 5.384 7.883 1.00 90.38 101 TYR A N 1
ATOM 829 C CA . TYR A 1 101 ? -17.799 4.418 7.476 1.00 90.38 101 TYR A CA 1
ATOM 830 C C . TYR A 1 101 ? -17.438 3.044 8.018 1.00 90.38 101 TYR A C 1
ATOM 832 O O . TYR A 1 101 ? -16.493 2.417 7.547 1.00 90.38 101 TYR A O 1
ATOM 840 N N . PHE A 1 102 ? -18.201 2.564 9.003 1.00 87.62 102 PHE A N 1
ATOM 841 C CA . PHE A 1 102 ? -18.014 1.231 9.589 1.00 87.62 102 PHE A CA 1
ATOM 842 C C . PHE A 1 102 ? -16.572 0.966 10.068 1.00 87.62 102 PHE A C 1
ATOM 844 O O . PHE A 1 102 ? -16.033 -0.120 9.874 1.00 87.62 102 PHE A O 1
ATOM 851 N N . GLY A 1 103 ? -15.926 1.974 10.662 1.00 87.06 103 GLY A N 1
ATOM 852 C CA . GLY A 1 103 ? -14.540 1.880 11.127 1.00 87.06 103 GLY A CA 1
ATOM 853 C C . GLY A 1 103 ? -13.488 2.085 10.033 1.00 87.06 103 GLY A C 1
ATOM 854 O O . GLY A 1 103 ? -12.307 1.910 10.306 1.00 87.06 103 GLY A O 1
ATOM 855 N N . SER A 1 104 ? -13.889 2.442 8.809 1.00 88.69 104 SER A N 1
ATOM 856 C CA . SER A 1 104 ? -12.987 2.673 7.676 1.00 88.69 104 SER A CA 1
ATOM 857 C C . SER A 1 104 ? -12.950 4.149 7.288 1.00 88.69 104 SER A C 1
ATOM 859 O O . SER A 1 104 ? -13.990 4.792 7.125 1.00 88.69 104 SER A O 1
ATOM 861 N N . ILE A 1 105 ? -11.737 4.672 7.110 1.00 91.56 105 ILE A N 1
ATOM 862 C CA . ILE A 1 105 ? -11.473 6.037 6.650 1.00 91.56 105 ILE A CA 1
ATOM 863 C C . ILE A 1 105 ? -10.555 5.948 5.435 1.00 91.56 105 ILE A C 1
ATOM 865 O O . ILE A 1 105 ? -9.470 5.375 5.507 1.00 91.56 105 ILE A O 1
ATOM 869 N N . GLN A 1 106 ? -10.978 6.533 4.322 1.00 90.56 106 GLN A N 1
ATOM 870 C CA . GLN A 1 106 ? -10.127 6.746 3.162 1.00 90.56 106 GLN A CA 1
ATOM 871 C C . GLN A 1 106 ? -9.387 8.072 3.333 1.00 90.56 106 GLN A C 1
ATOM 873 O O . GLN A 1 106 ? -10.018 9.103 3.559 1.00 90.56 106 GLN A O 1
ATOM 878 N N . ASN A 1 107 ? -8.062 8.058 3.196 1.00 89.25 107 ASN A N 1
ATOM 879 C CA . ASN A 1 107 ? -7.237 9.261 3.210 1.00 89.25 107 ASN A CA 1
ATOM 880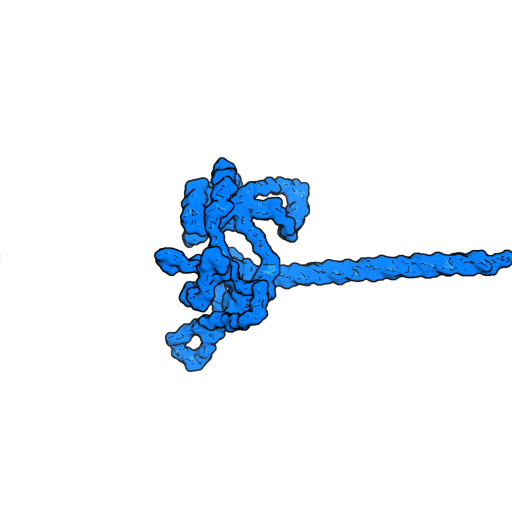 C C . ASN A 1 107 ? -6.374 9.316 1.944 1.00 89.25 107 ASN A C 1
ATOM 882 O O . ASN A 1 107 ? -5.419 8.555 1.812 1.00 89.25 107 ASN A O 1
ATOM 886 N N . ASN A 1 108 ? -6.676 10.246 1.037 1.00 87.25 108 ASN A N 1
ATOM 887 C CA . ASN A 1 108 ? -5.910 10.426 -0.202 1.00 87.25 108 ASN A CA 1
ATOM 888 C C . ASN A 1 108 ? -4.652 11.299 -0.018 1.00 87.25 108 ASN A C 1
ATOM 890 O O . ASN A 1 108 ? -3.929 11.546 -0.978 1.00 87.25 108 ASN A O 1
ATOM 894 N N . ASN A 1 109 ? -4.370 11.765 1.203 1.00 82.31 109 ASN A N 1
ATOM 895 C CA . ASN A 1 109 ? -3.204 12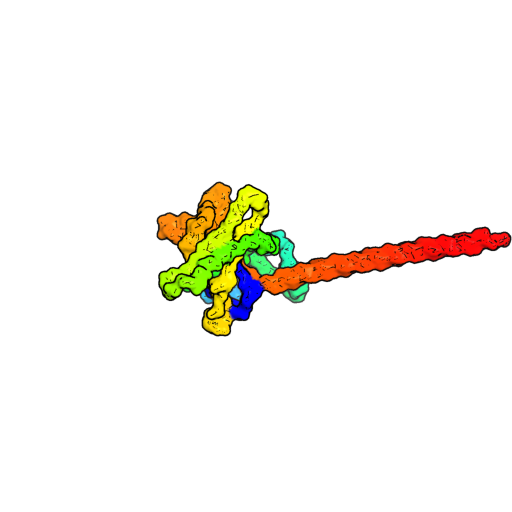.599 1.519 1.00 82.31 109 ASN A CA 1
ATOM 896 C C . ASN A 1 109 ? -1.971 11.790 1.937 1.00 82.31 109 ASN A C 1
ATOM 898 O O . ASN A 1 109 ? -0.958 12.368 2.332 1.00 82.31 109 ASN A O 1
ATOM 902 N N . LEU A 1 110 ? -2.052 10.459 1.890 1.00 77.81 110 LEU A N 1
ATOM 903 C CA . LEU A 1 110 ? -0.922 9.605 2.228 1.00 77.81 110 LEU A CA 1
ATOM 904 C C . LEU A 1 110 ? 0.235 9.837 1.235 1.00 77.81 110 LEU A C 1
ATOM 906 O O . LEU A 1 110 ? -0.015 10.040 0.041 1.00 77.81 110 LEU A O 1
ATOM 910 N N . PRO A 1 111 ? 1.497 9.853 1.710 1.00 70.75 111 PRO A N 1
ATOM 911 C CA . PRO A 1 111 ? 2.653 9.978 0.831 1.00 70.75 111 PRO A CA 1
ATOM 912 C C . PRO A 1 111 ? 2.673 8.849 -0.201 1.00 70.75 111 PRO A C 1
ATOM 914 O O . PRO A 1 111 ? 2.214 7.740 0.067 1.00 70.75 111 PRO A O 1
ATOM 917 N N . ALA A 1 112 ? 3.240 9.124 -1.375 1.00 66.12 112 ALA A N 1
ATOM 918 C CA . ALA A 1 112 ? 3.559 8.053 -2.300 1.00 66.12 112 ALA A CA 1
ATOM 919 C C . ALA A 1 112 ? 4.700 7.223 -1.698 1.00 66.12 112 ALA A C 1
ATOM 921 O O . ALA A 1 112 ? 5.767 7.749 -1.375 1.00 66.12 112 ALA A O 1
ATOM 922 N N . ASN A 1 113 ? 4.470 5.925 -1.532 1.00 67.38 113 ASN A N 1
ATOM 923 C CA . ASN A 1 113 ? 5.518 5.014 -1.096 1.00 67.38 113 ASN A CA 1
ATOM 924 C C . ASN A 1 113 ? 6.552 4.799 -2.213 1.00 67.38 113 ASN A C 1
ATOM 926 O O . ASN A 1 113 ? 6.305 5.062 -3.396 1.00 67.38 113 ASN A O 1
ATOM 930 N N . ASN A 1 114 ? 7.735 4.304 -1.842 1.00 74.69 114 ASN A N 1
ATOM 931 C CA . ASN A 1 114 ? 8.769 3.971 -2.814 1.00 74.69 114 ASN A CA 1
ATOM 932 C C . ASN A 1 114 ? 8.280 2.822 -3.711 1.00 74.69 114 ASN A C 1
ATOM 934 O O . ASN A 1 114 ? 7.897 1.766 -3.216 1.00 74.69 114 ASN A O 1
ATOM 938 N N . ILE A 1 115 ? 8.353 2.998 -5.033 1.00 71.50 115 ILE A N 1
ATOM 939 C CA . ILE A 1 115 ? 7.878 2.008 -6.014 1.00 71.50 115 ILE A CA 1
ATOM 940 C C . ILE A 1 115 ? 8.552 0.632 -5.884 1.00 71.50 115 ILE A C 1
ATOM 942 O O . ILE A 1 115 ? 8.036 -0.335 -6.433 1.00 71.50 115 ILE A O 1
ATOM 946 N N . TRP A 1 116 ? 9.691 0.544 -5.187 1.00 76.25 116 TRP A N 1
ATOM 947 C CA . TRP A 1 116 ? 10.463 -0.686 -4.979 1.00 76.25 116 TRP A CA 1
ATOM 948 C C . TRP A 1 116 ? 10.216 -1.365 -3.621 1.00 76.25 116 TRP A C 1
ATOM 950 O O . TRP A 1 116 ? 10.821 -2.397 -3.341 1.00 76.25 116 TRP A O 1
ATOM 960 N N . GLU A 1 117 ? 9.358 -0.805 -2.763 1.00 77.19 117 GLU A N 1
ATOM 961 C CA . GLU A 1 117 ? 9.208 -1.227 -1.360 1.00 77.19 117 GLU A CA 1
ATOM 962 C C . GLU A 1 117 ? 8.758 -2.690 -1.197 1.00 77.19 117 GLU A C 1
ATOM 964 O O . GLU A 1 117 ? 9.241 -3.401 -0.319 1.00 77.19 117 GLU A O 1
ATOM 969 N N . THR A 1 118 ? 7.904 -3.175 -2.095 1.00 86.38 118 THR A N 1
ATOM 970 C CA . THR A 1 118 ? 7.368 -4.547 -2.111 1.00 86.38 118 THR A CA 1
ATOM 971 C C . THR A 1 118 ? 8.172 -5.497 -3.008 1.00 86.38 118 THR A C 1
ATOM 973 O O . THR A 1 118 ? 7.797 -6.657 -3.201 1.00 86.38 118 THR A O 1
ATOM 976 N N . TRP A 1 119 ? 9.282 -5.042 -3.610 1.00 82.31 119 TRP A N 1
ATOM 977 C CA . TRP A 1 119 ? 9.899 -5.794 -4.707 1.00 82.31 119 TRP A CA 1
ATOM 978 C C . TRP A 1 119 ? 10.628 -7.053 -4.296 1.00 82.31 119 TRP A C 1
ATOM 980 O O . TRP A 1 119 ? 10.644 -8.023 -5.057 1.00 82.31 119 TRP A O 1
ATOM 990 N N . PHE A 1 120 ? 11.188 -7.016 -3.098 1.00 83.69 120 PHE A N 1
ATOM 991 C CA . PHE A 1 120 ? 11.986 -8.073 -2.504 1.00 83.69 120 PHE A CA 1
ATOM 992 C C . PHE A 1 120 ? 11.348 -8.511 -1.185 1.00 83.69 120 PHE A C 1
ATOM 994 O O . PHE A 1 120 ? 12.014 -8.615 -0.159 1.00 83.69 120 PHE A O 1
ATOM 1001 N N . SER A 1 121 ? 10.027 -8.710 -1.209 1.00 84.75 121 SER A N 1
ATOM 1002 C CA . SER A 1 121 ? 9.270 -9.111 -0.029 1.00 84.75 121 SER A CA 1
ATOM 1003 C C . SER A 1 121 ? 9.618 -10.528 0.420 1.00 84.75 121 SER A C 1
ATOM 1005 O O . SER A 1 121 ? 9.763 -11.431 -0.406 1.00 84.75 121 SER A O 1
ATOM 1007 N N . GLN A 1 122 ? 9.642 -10.749 1.729 1.00 84.38 122 GLN A N 1
ATOM 1008 C CA . GLN A 1 122 ? 9.714 -12.090 2.305 1.00 84.38 122 GLN A CA 1
ATOM 1009 C C . GLN A 1 122 ? 8.316 -12.709 2.363 1.00 84.38 122 GLN A C 1
ATOM 1011 O O . GLN A 1 122 ? 7.353 -12.028 2.698 1.00 84.38 122 GLN A O 1
ATOM 1016 N N . SER A 1 123 ? 8.183 -13.998 2.064 1.00 82.38 123 SER A N 1
ATOM 1017 C CA . SER A 1 123 ? 6.890 -14.688 2.116 1.00 82.38 123 SER A CA 1
ATOM 1018 C C . SER A 1 123 ? 6.647 -15.336 3.477 1.00 82.38 123 SER A C 1
ATOM 1020 O O . SER A 1 123 ? 7.513 -16.051 3.988 1.00 82.38 123 SER A O 1
ATOM 1022 N N . ILE A 1 124 ? 5.443 -15.172 4.021 1.00 82.19 124 ILE A N 1
ATOM 1023 C CA . ILE A 1 124 ? 4.961 -15.999 5.133 1.00 82.19 124 ILE A CA 1
ATOM 1024 C C . ILE A 1 124 ? 4.587 -17.376 4.585 1.00 82.19 124 ILE A C 1
ATOM 1026 O O . ILE A 1 124 ? 3.825 -17.485 3.625 1.00 82.19 124 ILE A O 1
ATOM 1030 N N . THR A 1 125 ? 5.094 -18.434 5.212 1.00 75.69 125 THR A N 1
ATOM 1031 C CA . THR A 1 125 ? 4.722 -19.810 4.870 1.00 75.69 125 THR A CA 1
ATOM 1032 C C . THR A 1 125 ? 3.630 -20.307 5.807 1.00 75.69 125 THR A C 1
ATOM 1034 O O . THR A 1 125 ? 3.786 -20.270 7.031 1.00 75.69 125 THR A O 1
ATOM 1037 N N . LEU A 1 126 ? 2.545 -20.811 5.227 1.00 74.69 126 LEU A N 1
ATOM 1038 C CA . LEU A 1 126 ? 1.549 -21.599 5.942 1.00 74.69 126 LEU A CA 1
ATOM 1039 C C . LEU A 1 126 ? 2.023 -23.046 6.008 1.00 74.69 126 LEU A C 1
ATOM 1041 O O . LEU A 1 126 ? 2.189 -23.686 4.972 1.00 74.69 126 LEU A O 1
ATOM 1045 N N . ASP A 1 127 ? 2.238 -23.546 7.221 1.00 70.75 127 ASP A N 1
ATOM 1046 C CA . ASP A 1 127 ? 2.494 -24.965 7.438 1.00 70.75 127 ASP A CA 1
ATOM 1047 C C . ASP A 1 127 ? 1.168 -25.629 7.809 1.00 70.75 127 ASP A C 1
ATOM 1049 O O . ASP A 1 127 ? 0.689 -25.537 8.943 1.00 70.75 127 ASP A O 1
ATOM 1053 N N . CYS A 1 128 ? 0.522 -26.202 6.799 1.00 65.50 128 CYS A N 1
ATOM 1054 C CA . CYS A 1 128 ? -0.675 -27.004 6.973 1.00 65.50 128 CYS A CA 1
ATOM 1055 C C . CYS A 1 128 ? -0.237 -28.468 6.961 1.00 65.50 128 CYS A C 1
ATOM 1057 O O . CYS A 1 128 ? 0.055 -29.023 5.901 1.00 65.50 128 CYS A O 1
ATOM 1059 N N . ASN A 1 129 ? -0.175 -29.086 8.139 1.00 59.94 129 ASN A N 1
ATOM 1060 C CA . ASN A 1 129 ? 0.137 -30.500 8.256 1.00 59.94 129 ASN A CA 1
ATOM 1061 C C . ASN A 1 129 ? -1.049 -31.291 7.679 1.00 59.94 129 ASN A C 1
ATOM 1063 O O . ASN A 1 129 ? -2.106 -31.376 8.298 1.00 59.94 129 ASN A O 1
ATOM 1067 N N . SER A 1 130 ? -0.907 -31.836 6.468 1.00 56.16 130 SER A N 1
ATOM 1068 C CA . SER A 1 130 ? -2.003 -32.505 5.745 1.00 56.16 130 SER A CA 1
ATOM 1069 C C . SER A 1 130 ? -2.526 -33.770 6.439 1.00 56.16 130 SER A C 1
ATOM 1071 O O . SER A 1 130 ? -3.542 -34.318 6.025 1.00 56.16 130 SER A O 1
ATOM 1073 N N . ASN A 1 131 ? -1.822 -34.239 7.474 1.00 54.72 131 ASN A N 1
ATOM 1074 C CA . ASN A 1 131 ? -2.075 -35.508 8.151 1.00 54.72 131 ASN A CA 1
ATOM 1075 C C . ASN A 1 131 ? -2.731 -35.343 9.534 1.00 54.72 131 ASN A C 1
ATOM 1077 O O . ASN A 1 131 ? -3.068 -36.347 10.159 1.00 54.72 131 ASN A O 1
ATOM 1081 N N . GLU A 1 132 ? -2.930 -34.114 10.021 1.00 51.19 132 GLU A N 1
ATOM 1082 C CA . GLU A 1 132 ? -3.640 -33.863 11.279 1.00 51.19 132 GLU A CA 1
ATOM 1083 C C . GLU A 1 132 ? -5.106 -33.546 10.990 1.00 51.19 132 GLU A C 1
ATOM 1085 O O . GLU A 1 132 ? -5.511 -32.428 10.678 1.00 51.19 132 GLU A O 1
ATOM 1090 N N . VAL A 1 133 ? -5.888 -34.619 11.048 1.00 45.38 133 VAL A N 1
ATOM 1091 C CA . VAL A 1 133 ? -7.332 -34.667 10.855 1.00 45.38 133 VAL A CA 1
ATOM 1092 C C . VAL A 1 133 ? -8.048 -33.669 11.786 1.00 45.38 133 VAL A C 1
ATOM 1094 O O . VAL A 1 133 ? -7.949 -33.716 13.012 1.00 45.38 133 VAL A O 1
ATOM 1097 N N . GLU A 1 134 ? -8.786 -32.767 11.143 1.00 48.75 134 GLU A N 1
ATOM 1098 C CA . GLU A 1 134 ? -9.952 -31.995 11.603 1.00 48.75 134 GLU A CA 1
ATOM 1099 C C . GLU A 1 134 ? -9.856 -30.917 12.692 1.00 48.75 134 GLU A C 1
ATOM 1101 O O . GLU A 1 134 ? -10.728 -30.055 12.668 1.00 48.75 134 GLU A O 1
ATOM 1106 N N . ASN A 1 135 ? -8.870 -30.851 13.596 1.00 48.78 135 ASN A N 1
ATOM 1107 C CA . ASN A 1 135 ? -9.029 -29.954 14.769 1.00 48.78 135 ASN A CA 1
ATOM 1108 C C . ASN A 1 135 ? -7.885 -28.992 15.117 1.00 48.78 135 ASN A C 1
ATOM 1110 O O . ASN A 1 135 ? -7.989 -28.269 16.108 1.00 48.78 135 ASN A O 1
ATOM 1114 N N . GLN A 1 136 ? -6.828 -28.895 14.311 1.00 49.75 136 GLN A N 1
ATOM 1115 C CA . GLN A 1 136 ? -5.813 -27.852 14.492 1.00 49.75 136 GLN A CA 1
ATOM 1116 C C . GLN A 1 136 ? -5.647 -27.076 13.188 1.00 49.75 136 GLN A C 1
ATOM 1118 O O . GLN A 1 136 ? -5.060 -27.550 12.222 1.00 49.75 136 GLN A O 1
ATOM 1123 N N . GLY A 1 137 ? -6.244 -25.882 13.136 1.00 58.47 137 GLY A N 1
ATOM 1124 C CA . GLY A 1 137 ? -6.148 -25.002 11.973 1.00 58.47 137 GLY A CA 1
ATOM 1125 C C . GLY A 1 137 ? -4.693 -24.691 11.608 1.00 58.47 137 GLY A C 1
ATOM 1126 O O . GLY A 1 137 ? -3.823 -24.669 12.476 1.00 58.47 137 GLY A O 1
ATOM 1127 N N . CYS A 1 138 ? -4.433 -24.417 10.325 1.00 64.75 138 CYS A N 1
ATOM 1128 C CA . CYS A 1 138 ? -3.081 -24.145 9.832 1.00 64.75 138 CYS A CA 1
ATOM 1129 C C . CYS A 1 138 ? -2.358 -23.076 10.667 1.00 64.75 138 CYS A C 1
ATOM 1131 O O . CYS A 1 138 ? -2.895 -21.984 10.912 1.00 64.75 138 CYS A O 1
ATOM 1133 N N . LEU A 1 139 ? -1.117 -23.382 11.055 1.00 71.12 139 LEU A N 1
ATOM 1134 C CA . LEU A 1 139 ? -0.259 -22.468 11.797 1.00 71.12 139 LEU A CA 1
ATOM 1135 C C . LEU A 1 139 ? 0.503 -21.570 10.817 1.00 71.12 139 LEU A C 1
ATOM 1137 O O . LEU A 1 139 ? 1.217 -22.033 9.925 1.00 71.12 139 LEU A O 1
ATOM 1141 N N . LEU A 1 140 ? 0.353 -20.258 10.999 1.00 71.44 140 LEU A N 1
ATOM 1142 C CA . LEU A 1 140 ? 1.176 -19.268 10.315 1.00 71.44 140 LEU A CA 1
ATOM 1143 C C . LEU A 1 140 ? 2.558 -19.262 10.970 1.00 71.44 140 LEU A C 1
ATOM 1145 O O . LEU A 1 140 ? 2.664 -19.007 12.169 1.00 71.44 140 LEU A O 1
ATOM 1149 N N . LYS A 1 141 ? 3.615 -19.538 10.201 1.00 71.75 141 LYS A N 1
ATOM 1150 C CA . LYS A 1 141 ? 4.994 -19.429 10.690 1.00 71.75 141 LYS A CA 1
ATOM 1151 C C . LYS A 1 141 ? 5.599 -18.111 10.207 1.00 71.75 141 LYS A C 1
ATOM 1153 O O . LYS A 1 141 ? 5.537 -17.840 9.005 1.00 71.75 141 LYS A O 1
ATOM 1158 N N . PRO A 1 142 ? 6.181 -17.289 11.100 1.00 68.38 142 PRO A N 1
ATOM 1159 C CA . PRO A 1 142 ? 6.840 -16.064 10.675 1.00 68.38 142 PRO A CA 1
ATOM 1160 C C . PRO A 1 142 ? 8.023 -16.400 9.752 1.00 68.38 142 PRO A C 1
ATOM 1162 O O . PRO A 1 142 ? 8.621 -17.478 9.883 1.00 68.38 142 PRO A O 1
ATOM 1165 N N . PRO A 1 143 ? 8.376 -15.505 8.814 1.00 66.38 143 PRO A N 1
ATOM 1166 C CA . PRO A 1 143 ? 9.536 -15.714 7.961 1.00 66.38 143 PRO A CA 1
ATOM 1167 C C . PRO A 1 143 ? 10.805 -15.848 8.817 1.00 66.38 143 PRO A C 1
ATOM 1169 O O . PRO A 1 143 ? 10.976 -15.177 9.838 1.00 66.38 143 PRO A O 1
ATOM 1172 N N . ARG A 1 144 ? 11.711 -16.751 8.424 1.00 63.75 144 ARG A N 1
ATOM 1173 C CA . ARG A 1 144 ? 12.996 -16.923 9.117 1.00 63.75 144 ARG A CA 1
ATOM 1174 C C . ARG A 1 144 ? 13.930 -15.776 8.736 1.00 63.75 144 ARG A C 1
ATOM 1176 O O . ARG A 1 144 ? 14.543 -15.811 7.675 1.00 63.75 144 ARG A O 1
ATOM 1183 N N . PHE A 1 145 ? 14.075 -14.793 9.621 1.00 60.41 145 PHE A N 1
ATOM 1184 C CA . PHE A 1 145 ? 14.991 -13.672 9.409 1.00 60.41 145 PHE A CA 1
ATOM 1185 C C . PHE A 1 145 ? 16.459 -14.121 9.502 1.00 60.41 145 PHE A C 1
ATOM 1187 O O . PHE A 1 145 ? 16.959 -14.486 10.571 1.00 60.41 145 PHE A O 1
ATOM 1194 N N . SER A 1 146 ? 17.180 -14.070 8.382 1.00 51.62 146 SER A N 1
ATOM 1195 C CA . SER A 1 146 ? 18.641 -14.174 8.365 1.00 51.62 146 SER A CA 1
ATOM 1196 C C . SER A 1 146 ? 19.251 -12.879 8.911 1.00 51.62 146 SER A C 1
ATOM 1198 O O . SER A 1 146 ? 18.977 -11.797 8.398 1.00 51.62 146 SER A O 1
ATOM 1200 N N . LYS A 1 147 ? 20.148 -12.969 9.907 1.00 51.81 147 LYS A N 1
ATOM 1201 C CA . LYS A 1 147 ? 20.861 -11.812 10.502 1.00 51.81 147 LYS A CA 1
ATOM 1202 C C . LYS A 1 147 ? 21.685 -10.977 9.498 1.00 51.81 147 LYS A C 1
ATOM 1204 O O . LYS A 1 147 ? 22.262 -9.967 9.891 1.00 51.81 147 LYS A O 1
ATOM 1209 N N . LYS A 1 148 ? 21.801 -11.403 8.234 1.00 48.16 148 LYS A N 1
ATOM 1210 C CA . LYS A 1 148 ? 22.633 -10.769 7.198 1.00 48.16 148 LYS A CA 1
ATOM 1211 C C . LYS A 1 148 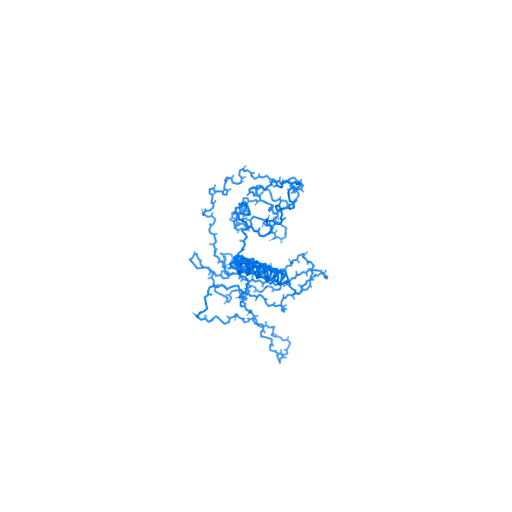? 21.860 -9.992 6.128 1.00 48.16 148 LYS A C 1
ATOM 1213 O O . LYS A 1 148 ? 22.508 -9.394 5.270 1.00 48.16 148 LYS A O 1
ATOM 1218 N N . GLU A 1 149 ? 20.531 -9.980 6.141 1.00 50.47 149 GLU A N 1
ATOM 1219 C CA . GLU A 1 149 ? 19.770 -9.363 5.049 1.00 50.47 149 GLU A CA 1
ATOM 1220 C C . GLU A 1 149 ? 19.579 -7.855 5.245 1.00 50.47 149 GLU A C 1
ATOM 1222 O O . GLU A 1 149 ? 19.098 -7.366 6.266 1.00 50.47 149 GLU A O 1
ATOM 1227 N N . ARG A 1 150 ? 20.047 -7.097 4.247 1.00 46.12 150 ARG A N 1
ATOM 1228 C CA . ARG A 1 150 ? 19.982 -5.637 4.204 1.00 46.12 150 ARG A CA 1
ATOM 1229 C C . ARG A 1 150 ? 18.553 -5.192 3.889 1.00 46.12 150 ARG A C 1
ATOM 1231 O O . ARG A 1 150 ? 18.062 -5.439 2.798 1.00 46.12 150 ARG A O 1
ATOM 1238 N N . SER A 1 151 ? 17.949 -4.508 4.861 1.00 55.66 151 SER A N 1
ATOM 1239 C CA . SER A 1 151 ? 17.003 -3.392 4.718 1.00 55.66 151 SER A CA 1
ATOM 1240 C C . SER A 1 151 ? 16.164 -3.348 3.433 1.00 55.66 151 SER A C 1
ATOM 1242 O O . SER A 1 151 ? 16.536 -2.595 2.551 1.00 55.66 151 SER A O 1
ATOM 1244 N N . PHE A 1 152 ? 15.052 -4.088 3.368 1.00 58.62 152 PHE A N 1
ATOM 1245 C CA . PHE A 1 152 ? 13.741 -3.713 2.787 1.00 58.62 152 PHE A CA 1
ATOM 1246 C C . PHE A 1 152 ? 12.800 -4.882 3.097 1.00 58.62 152 PHE A C 1
ATOM 1248 O O . PHE A 1 152 ? 12.813 -5.886 2.395 1.00 58.62 152 PHE A O 1
ATOM 1255 N N . HIS A 1 153 ? 12.065 -4.820 4.208 1.00 74.00 153 HIS A N 1
ATOM 1256 C CA . HIS A 1 153 ? 11.415 -6.016 4.748 1.00 74.00 153 HIS A CA 1
ATOM 1257 C C . HIS A 1 153 ? 9.896 -5.947 4.626 1.00 74.00 153 HIS A C 1
ATOM 1259 O O . HIS A 1 153 ? 9.190 -6.086 5.613 1.00 74.00 153 HIS A O 1
ATOM 1265 N N . ALA A 1 154 ? 9.374 -5.719 3.421 1.00 87.94 154 ALA A N 1
ATOM 1266 C CA . ALA A 1 154 ? 7.974 -6.042 3.186 1.00 87.94 154 ALA A CA 1
ATOM 1267 C C . ALA A 1 154 ? 7.774 -7.547 3.428 1.00 87.94 154 ALA A C 1
ATOM 1269 O O . ALA A 1 154 ? 8.556 -8.368 2.943 1.00 87.94 154 ALA A O 1
ATOM 1270 N N . ILE A 1 155 ? 6.737 -7.921 4.167 1.00 89.69 155 ILE A N 1
ATOM 1271 C CA . ILE A 1 155 ? 6.350 -9.316 4.352 1.00 89.69 155 ILE A CA 1
ATOM 1272 C C . ILE A 1 155 ? 5.075 -9.554 3.552 1.00 89.69 155 ILE A C 1
ATOM 1274 O O . ILE A 1 155 ? 4.027 -8.998 3.870 1.00 89.69 155 ILE A O 1
ATOM 1278 N N . GLN A 1 156 ? 5.147 -10.385 2.517 1.00 91.62 156 GLN A N 1
ATOM 1279 C CA . GLN A 1 156 ? 3.976 -10.782 1.751 1.00 91.62 156 GLN A CA 1
ATOM 1280 C C . GLN A 1 156 ? 3.057 -11.649 2.615 1.00 91.62 156 GLN A C 1
ATOM 1282 O O . GLN A 1 156 ? 3.468 -12.679 3.164 1.00 91.62 156 GLN A O 1
ATOM 1287 N N . TRP A 1 157 ? 1.799 -11.228 2.695 1.00 91.88 157 TRP A N 1
ATOM 1288 C CA . TRP A 1 157 ? 0.730 -11.994 3.308 1.00 91.88 157 TRP A CA 1
ATOM 1289 C C . TRP A 1 157 ? 0.426 -13.246 2.471 1.00 91.88 157 TRP A C 1
ATOM 1291 O O . TRP A 1 157 ? 0.426 -13.150 1.242 1.00 91.88 157 TRP A O 1
ATOM 1301 N N . PRO A 1 158 ? 0.157 -14.413 3.086 1.00 90.06 158 PRO A N 1
ATOM 1302 C CA . PRO A 1 158 ? -0.064 -15.641 2.332 1.00 90.06 158 PRO A CA 1
ATOM 1303 C C . PRO A 1 158 ? -1.245 -15.536 1.370 1.00 90.06 158 PRO A C 1
ATOM 1305 O O . PRO A 1 158 ? -2.352 -15.158 1.765 1.00 90.06 158 PRO A O 1
ATOM 1308 N N . ASP A 1 159 ? -1.027 -15.967 0.130 1.00 90.00 159 ASP A N 1
ATOM 1309 C CA . ASP A 1 159 ? -2.060 -16.004 -0.907 1.00 90.00 159 ASP A CA 1
ATOM 1310 C C . ASP A 1 159 ? -3.211 -16.953 -0.537 1.00 90.00 159 ASP A C 1
ATOM 1312 O O . ASP A 1 159 ? -4.349 -16.739 -0.928 1.00 90.00 159 ASP A O 1
ATOM 1316 N N . GLN A 1 160 ? -2.964 -17.972 0.289 1.00 89.31 160 GLN A N 1
ATOM 1317 C CA . GLN A 1 160 ? -4.008 -18.883 0.770 1.00 89.31 160 GLN A CA 1
ATOM 1318 C C . GLN A 1 160 ? -4.993 -18.202 1.737 1.00 89.31 160 GLN A C 1
ATOM 1320 O O . GLN A 1 160 ? -6.057 -18.748 2.017 1.00 89.31 160 GLN A O 1
ATOM 1325 N N . LEU A 1 161 ? -4.638 -17.030 2.277 1.00 90.75 161 LEU A N 1
ATOM 1326 C CA . LEU A 1 161 ? -5.528 -16.196 3.088 1.00 90.75 161 LEU A CA 1
ATOM 1327 C C . LEU A 1 161 ? -6.190 -15.084 2.270 1.00 90.75 161 LEU A C 1
ATOM 1329 O O . LEU A 1 161 ? -6.903 -14.266 2.850 1.00 90.75 161 LEU A O 1
ATOM 1333 N N . HIS A 1 162 ? -5.955 -15.040 0.957 1.00 94.00 162 HIS A N 1
ATOM 1334 C CA . HIS A 1 162 ? -6.653 -14.178 0.013 1.00 94.00 162 HIS A CA 1
ATOM 1335 C C . HIS A 1 162 ? -7.821 -14.947 -0.599 1.00 94.00 162 HIS A C 1
ATOM 1337 O O . HIS A 1 162 ? -7.648 -16.014 -1.181 1.00 94.00 162 HIS A O 1
ATOM 1343 N N . TRP A 1 163 ? -9.029 -14.414 -0.468 1.00 93.81 163 TRP A N 1
ATOM 1344 C CA . TRP A 1 163 ? -10.219 -15.049 -1.017 1.00 93.81 163 TRP A CA 1
ATOM 1345 C C . TRP A 1 163 ? -11.221 -14.028 -1.544 1.00 93.81 163 TRP A C 1
ATOM 1347 O O . TRP A 1 163 ? -11.161 -12.827 -1.256 1.00 93.81 163 TRP A O 1
ATOM 1357 N N . GLN A 1 164 ? -12.174 -14.533 -2.316 1.00 95.06 164 GLN A N 1
ATOM 1358 C CA . GLN A 1 164 ? -13.273 -13.762 -2.872 1.00 95.06 164 GLN A CA 1
ATOM 1359 C C . GLN A 1 164 ? -14.434 -13.688 -1.873 1.00 95.06 164 GLN A C 1
ATOM 1361 O O . GLN A 1 164 ? -14.906 -14.715 -1.389 1.00 95.06 164 GLN A O 1
ATOM 1366 N N . VAL A 1 165 ? -14.924 -12.482 -1.584 1.00 92.75 165 VAL A N 1
ATOM 1367 C CA . VAL A 1 165 ? -16.145 -12.256 -0.783 1.00 92.75 165 VAL A CA 1
ATOM 1368 C C . VAL A 1 165 ? -17.215 -11.619 -1.660 1.00 92.75 165 VAL A C 1
ATOM 1370 O O . VAL A 1 165 ? -16.911 -10.853 -2.575 1.00 92.75 165 VAL A O 1
ATOM 1373 N N . ASN A 1 166 ? -18.482 -11.946 -1.395 1.00 91.56 166 ASN A N 1
ATOM 1374 C CA . ASN A 1 166 ? -19.642 -11.406 -2.114 1.00 91.56 166 ASN A CA 1
ATOM 1375 C C . ASN A 1 166 ? -19.550 -11.578 -3.641 1.00 91.56 166 ASN A C 1
ATOM 1377 O O . ASN A 1 166 ? -19.992 -10.715 -4.392 1.00 91.56 166 ASN A O 1
ATOM 1381 N N . ALA A 1 167 ? -18.920 -12.670 -4.095 1.00 89.88 167 ALA A N 1
ATOM 1382 C CA . ALA A 1 167 ? -18.697 -12.997 -5.506 1.00 89.88 167 ALA A CA 1
ATOM 1383 C C . ALA A 1 167 ? -17.957 -11.924 -6.336 1.00 89.88 167 ALA A C 1
ATOM 1385 O O . ALA A 1 167 ? -17.846 -12.060 -7.553 1.00 89.88 167 ALA A O 1
ATOM 1386 N N . PHE A 1 168 ? -17.387 -10.887 -5.716 1.00 92.88 168 PHE A N 1
ATOM 1387 C CA . PHE A 1 168 ? -16.728 -9.807 -6.451 1.00 92.88 168 PHE A CA 1
ATOM 1388 C C . PHE A 1 168 ? -15.523 -9.210 -5.736 1.00 92.88 168 PHE A C 1
ATOM 1390 O O . PHE A 1 168 ? -14.587 -8.825 -6.418 1.00 92.88 168 PHE A O 1
ATOM 1397 N N . SER A 1 169 ? -15.510 -9.124 -4.408 1.00 93.25 169 SER A N 1
ATOM 1398 C CA . SER A 1 169 ? -14.494 -8.354 -3.688 1.00 93.25 169 SER A CA 1
ATOM 1399 C C . SER A 1 169 ? -13.268 -9.186 -3.336 1.00 93.25 169 SER A C 1
ATOM 1401 O O . SER A 1 169 ? -13.378 -10.361 -2.976 1.00 93.25 169 SER A O 1
ATOM 1403 N N . ASN A 1 170 ? -12.101 -8.545 -3.370 1.00 95.94 170 ASN A N 1
ATOM 1404 C CA . ASN A 1 170 ? -10.878 -9.091 -2.794 1.00 95.94 170 ASN A CA 1
ATOM 1405 C C . ASN A 1 170 ? -10.962 -9.039 -1.272 1.00 95.94 170 ASN A C 1
ATOM 1407 O O . ASN A 1 170 ? -11.492 -8.086 -0.702 1.00 95.94 170 ASN A O 1
ATOM 1411 N N . SER A 1 171 ? -10.430 -10.042 -0.590 1.00 94.81 171 SER A N 1
ATOM 1412 C CA . SER A 1 171 ? -10.372 -10.004 0.865 1.00 94.81 171 SER A CA 1
ATOM 1413 C C . SER A 1 171 ? -9.239 -10.844 1.413 1.00 94.81 171 SER A C 1
ATOM 1415 O O . SER A 1 171 ? -8.858 -11.847 0.822 1.00 94.81 171 SER A O 1
ATOM 1417 N N . TRP A 1 172 ? -8.715 -10.414 2.555 1.00 94.44 172 TRP A N 1
ATOM 1418 C CA . TRP A 1 172 ? -7.639 -11.098 3.254 1.00 94.44 172 TRP A CA 1
ATOM 1419 C C . TRP A 1 172 ? -8.061 -11.407 4.679 1.00 94.44 172 TRP A C 1
ATOM 1421 O O . TRP A 1 172 ? -8.555 -10.526 5.402 1.00 94.44 172 TRP A O 1
ATOM 1431 N N . TRP A 1 173 ? -7.842 -12.651 5.090 1.00 91.94 173 TRP A N 1
ATOM 1432 C CA . TRP A 1 173 ? -7.964 -13.043 6.484 1.00 91.94 173 TRP A CA 1
ATOM 1433 C C . TRP A 1 173 ? -6.728 -12.610 7.252 1.00 91.94 173 TRP A C 1
ATOM 1435 O O . TRP A 1 173 ? -5.620 -13.056 6.961 1.00 91.94 173 TRP A O 1
ATOM 1445 N N . ILE A 1 174 ? -6.927 -11.746 8.243 1.00 90.31 174 ILE A N 1
ATOM 1446 C CA . ILE A 1 174 ? -5.853 -11.192 9.062 1.00 90.31 174 ILE A CA 1
ATOM 1447 C C . ILE A 1 174 ? -6.053 -11.703 10.484 1.00 90.31 174 ILE A C 1
ATOM 1449 O O . ILE A 1 174 ? -7.098 -11.453 11.080 1.00 90.31 174 ILE A O 1
ATOM 1453 N N . LYS A 1 175 ? -5.062 -12.433 11.005 1.00 86.75 175 LYS A N 1
ATOM 1454 C CA . LYS A 1 175 ? -5.031 -12.918 12.392 1.00 86.75 175 LYS A CA 1
ATOM 1455 C C . LYS A 1 175 ? -4.102 -12.019 13.214 1.00 86.75 175 LYS A C 1
ATOM 1457 O O . LYS A 1 175 ? -2.888 -12.088 12.994 1.00 86.75 175 LYS A O 1
ATOM 1462 N N . PRO A 1 176 ? -4.620 -11.173 14.122 1.00 87.06 176 PRO A N 1
ATOM 1463 C CA . PRO A 1 176 ? -3.790 -10.291 14.944 1.00 87.06 176 PRO A CA 1
ATOM 1464 C C . PRO A 1 176 ? -2.744 -11.048 15.771 1.00 87.06 176 PRO A C 1
ATOM 1466 O O . PRO A 1 176 ? -1.624 -10.570 15.932 1.00 87.06 176 PRO A O 1
ATOM 1469 N N . GLU A 1 177 ? -3.066 -12.268 16.209 1.00 85.31 177 GLU A N 1
ATOM 1470 C CA . GLU A 1 177 ? -2.181 -13.124 17.008 1.00 85.31 177 GLU A CA 1
ATOM 1471 C C . GLU A 1 177 ? -0.898 -13.478 16.252 1.00 85.31 177 GLU A C 1
ATOM 1473 O O . GLU A 1 177 ? 0.168 -13.618 16.847 1.00 85.31 177 GLU A O 1
ATOM 1478 N N . PHE A 1 178 ? -0.980 -13.600 14.926 1.00 84.25 178 PHE A N 1
ATOM 1479 C CA . PHE A 1 178 ? 0.199 -13.820 14.098 1.00 84.25 178 PHE A CA 1
ATOM 1480 C C . PHE A 1 178 ? 1.058 -12.557 13.998 1.00 84.25 178 PHE A C 1
ATOM 1482 O O . PHE A 1 178 ? 2.277 -12.632 14.118 1.00 84.25 178 PHE A O 1
ATOM 1489 N N . ILE A 1 179 ? 0.433 -11.392 13.815 1.00 86.88 179 ILE A N 1
ATOM 1490 C CA . ILE A 1 179 ? 1.152 -10.115 13.721 1.00 86.88 179 ILE A CA 1
ATOM 1491 C C . ILE A 1 179 ? 1.938 -9.858 15.013 1.00 86.88 179 ILE A C 1
ATOM 1493 O O . ILE A 1 179 ? 3.098 -9.460 14.942 1.00 86.88 179 ILE A O 1
ATOM 1497 N N . SER A 1 180 ? 1.367 -10.190 16.177 1.00 84.88 180 SER A N 1
ATOM 1498 C CA . SER A 1 180 ? 2.052 -10.068 17.472 1.00 84.88 180 SER A CA 1
ATOM 1499 C C . SER A 1 180 ? 3.267 -10.988 17.660 1.00 84.88 180 SER A C 1
ATOM 1501 O O . SER A 1 180 ? 4.019 -10.805 18.610 1.00 84.88 180 SER A O 1
ATOM 1503 N N . GLN A 1 181 ? 3.485 -11.977 16.785 1.00 83.12 181 GLN A N 1
ATOM 1504 C CA . GLN A 1 181 ? 4.697 -12.812 16.806 1.00 83.12 181 GLN A CA 1
ATOM 1505 C C . GLN A 1 181 ? 5.874 -12.165 16.065 1.00 83.12 181 GLN A C 1
ATOM 1507 O O . GLN A 1 181 ? 7.000 -12.660 16.140 1.00 83.12 181 GLN A O 1
ATOM 1512 N N . LEU A 1 182 ? 5.620 -11.097 15.307 1.00 82.62 182 LEU A N 1
ATOM 1513 C CA . LEU A 1 182 ? 6.659 -10.317 14.645 1.00 82.62 182 LEU A CA 1
ATOM 1514 C C . LEU A 1 182 ? 7.328 -9.370 15.652 1.00 82.62 182 LEU A C 1
ATOM 1516 O O . LEU A 1 182 ? 6.961 -9.304 16.820 1.00 82.62 182 LEU A O 1
ATOM 1520 N N . SER A 1 183 ? 8.344 -8.630 15.217 1.00 78.88 183 SER A N 1
ATOM 1521 C CA . SER A 1 183 ? 8.979 -7.631 16.078 1.00 78.88 183 SER A CA 1
ATOM 1522 C C . SER A 1 183 ? 8.036 -6.441 16.318 1.00 78.88 183 SER A C 1
ATOM 1524 O O . SER A 1 183 ? 7.465 -5.905 15.363 1.00 78.88 183 SER A O 1
ATOM 1526 N N . GLU A 1 184 ? 7.921 -5.975 17.562 1.00 78.69 184 GLU A N 1
ATOM 1527 C CA . GLU A 1 184 ? 7.157 -4.771 17.918 1.00 78.69 184 GLU A CA 1
ATOM 1528 C C . GLU A 1 184 ? 7.914 -3.483 17.547 1.00 78.69 184 GLU A C 1
ATOM 1530 O O . GLU A 1 184 ? 9.139 -3.385 17.681 1.00 78.69 184 GLU A O 1
ATOM 1535 N N . ALA A 1 185 ? 7.184 -2.479 17.066 1.00 74.12 185 ALA A N 1
ATOM 1536 C CA . ALA A 1 185 ? 7.708 -1.167 16.727 1.00 74.12 185 ALA A CA 1
ATOM 1537 C C . ALA A 1 185 ? 7.931 -0.358 18.001 1.00 74.12 185 ALA A C 1
ATOM 1539 O O . ALA A 1 185 ? 7.079 -0.276 18.882 1.00 74.12 185 ALA A O 1
ATOM 1540 N N . THR A 1 186 ? 9.081 0.301 18.078 1.00 67.69 186 THR A N 1
ATOM 1541 C CA . THR A 1 186 ? 9.392 1.221 19.175 1.00 67.69 186 THR A CA 1
ATOM 1542 C C . THR A 1 186 ? 9.516 2.635 18.625 1.00 67.69 186 THR A C 1
ATOM 1544 O O . THR A 1 186 ? 9.686 2.841 17.425 1.00 67.69 186 THR A O 1
ATOM 1547 N N . LYS A 1 187 ? 9.508 3.648 19.500 1.00 62.09 187 LYS A N 1
ATOM 1548 C CA . LYS A 1 187 ? 9.744 5.048 19.087 1.00 62.09 187 LYS A CA 1
ATOM 1549 C C . LYS A 1 187 ? 11.071 5.241 18.335 1.00 62.09 187 LYS A C 1
ATOM 1551 O O . LYS A 1 187 ? 11.223 6.206 17.591 1.00 62.09 187 LYS A O 1
ATOM 1556 N N . VAL A 1 188 ? 12.029 4.337 18.549 1.00 62.81 188 VAL A N 1
ATOM 1557 C CA . VAL A 1 188 ? 13.371 4.392 17.963 1.00 62.81 188 VAL A CA 1
ATOM 1558 C C . VAL A 1 188 ? 13.477 3.502 16.720 1.00 62.81 188 VAL A C 1
ATOM 1560 O O . VAL A 1 188 ? 14.047 3.936 15.721 1.00 62.81 188 VAL A O 1
ATOM 1563 N N . ASN A 1 189 ? 12.879 2.306 16.747 1.00 71.62 189 ASN A N 1
ATOM 1564 C CA . ASN A 1 189 ? 13.023 1.296 15.697 1.00 71.62 189 ASN A CA 1
ATOM 1565 C C . ASN A 1 189 ? 11.700 1.041 14.967 1.00 71.62 189 ASN A C 1
ATOM 1567 O O . ASN A 1 189 ? 10.700 0.688 15.594 1.00 71.62 189 ASN A O 1
ATOM 1571 N N . SER A 1 190 ? 11.728 1.161 13.637 1.00 75.81 190 SER A N 1
ATOM 1572 C CA . SER A 1 190 ? 10.634 0.735 12.760 1.00 75.81 190 SER A CA 1
ATOM 1573 C C . SER A 1 190 ? 10.421 -0.771 12.858 1.00 75.81 190 SER A C 1
ATOM 1575 O O . SER A 1 190 ? 11.395 -1.526 12.798 1.00 75.81 190 SER A O 1
ATOM 1577 N N . SER A 1 191 ? 9.168 -1.202 12.955 1.00 84.56 191 SER A N 1
ATOM 1578 C CA . SER A 1 191 ? 8.814 -2.618 12.950 1.00 84.56 191 SER A CA 1
ATOM 1579 C C . SER A 1 191 ? 7.369 -2.830 12.499 1.00 84.56 191 SER A C 1
ATOM 1581 O O . SER A 1 191 ? 6.694 -1.887 12.115 1.00 84.56 191 SER A O 1
ATOM 1583 N N . TYR A 1 192 ? 6.884 -4.065 12.502 1.00 86.81 192 TYR A N 1
ATOM 1584 C CA . TYR A 1 192 ? 5.656 -4.437 11.797 1.00 86.81 192 TYR A CA 1
ATOM 1585 C C . TYR A 1 192 ? 4.350 -4.051 12.482 1.00 86.81 192 TYR A C 1
ATOM 1587 O O . TYR A 1 192 ? 3.318 -3.985 11.817 1.00 86.81 192 TYR A O 1
ATOM 1595 N N . TYR A 1 193 ? 4.369 -3.828 13.795 1.00 88.88 193 TYR A N 1
ATOM 1596 C CA . TYR A 1 193 ? 3.167 -3.451 14.526 1.00 88.88 193 TYR A CA 1
ATOM 1597 C C . TYR A 1 193 ? 3.479 -2.628 15.771 1.00 88.88 193 TYR A C 1
ATOM 1599 O O . TYR A 1 193 ? 4.577 -2.707 16.309 1.00 88.88 193 TYR A O 1
ATOM 1607 N N . GLN A 1 194 ? 2.494 -1.881 16.257 1.00 87.00 194 GLN A N 1
ATOM 1608 C CA . GLN A 1 194 ? 2.515 -1.197 17.546 1.00 87.00 194 GLN A CA 1
ATOM 1609 C C . GLN A 1 194 ? 1.380 -1.739 18.416 1.00 87.00 194 GLN A C 1
ATOM 1611 O O . GLN A 1 194 ? 0.235 -1.789 17.959 1.00 87.00 194 GLN A O 1
ATOM 1616 N N . LEU A 1 195 ? 1.684 -2.109 19.662 1.00 86.88 195 LEU A N 1
ATOM 1617 C CA . LEU A 1 195 ? 0.659 -2.410 20.655 1.00 86.88 195 LEU A CA 1
ATOM 1618 C C . LEU A 1 195 ? 0.171 -1.105 21.301 1.00 86.88 195 LEU A C 1
ATOM 1620 O O . LEU A 1 195 ? 0.958 -0.305 21.815 1.00 86.88 195 LEU A O 1
ATOM 1624 N N . ASN A 1 196 ? -1.135 -0.873 21.255 1.00 84.81 196 ASN A N 1
ATOM 1625 C CA . ASN A 1 196 ? -1.768 0.296 21.850 1.00 84.81 196 ASN A CA 1
ATOM 1626 C C . ASN A 1 196 ? -2.090 0.039 23.332 1.00 84.81 196 ASN A C 1
ATOM 1628 O O . ASN A 1 196 ? -2.166 -1.101 23.791 1.00 84.81 196 ASN A O 1
ATOM 1632 N N . SER A 1 197 ? -2.312 1.107 24.103 1.00 85.62 197 SER A N 1
ATOM 1633 C CA . SER A 1 197 ? -2.610 1.007 25.542 1.00 85.62 197 SER A CA 1
ATOM 1634 C C . SER A 1 197 ? -3.915 0.271 25.863 1.00 85.62 197 SER A C 1
ATOM 1636 O O . SER A 1 197 ? -4.087 -0.201 26.980 1.00 85.62 197 SER A O 1
ATOM 1638 N N . ASP A 1 198 ? -4.836 0.197 24.903 1.00 86.00 198 ASP A N 1
ATOM 1639 C CA . ASP A 1 198 ? -6.108 -0.527 24.993 1.00 86.00 198 ASP A CA 1
ATOM 1640 C C . ASP A 1 198 ? -5.995 -2.007 24.570 1.00 86.00 198 ASP A C 1
ATOM 1642 O O . ASP A 1 198 ? -6.994 -2.722 24.559 1.00 86.00 198 ASP A O 1
ATOM 1646 N N . GLY A 1 199 ? -4.789 -2.474 24.223 1.00 86.56 199 GLY A N 1
ATOM 1647 C CA . GLY A 1 199 ? -4.527 -3.832 23.748 1.00 86.56 199 GLY A CA 1
ATOM 1648 C C . GLY A 1 199 ? -4.790 -4.045 22.255 1.00 86.56 199 GLY A C 1
ATOM 1649 O O . GLY A 1 199 ? -4.560 -5.146 21.756 1.00 86.56 199 GLY A O 1
ATOM 1650 N N . SER A 1 200 ? -5.242 -3.022 21.523 1.00 87.94 200 SER A N 1
ATOM 1651 C CA . SER A 1 200 ? -5.369 -3.099 20.066 1.00 87.94 200 SER A CA 1
ATOM 1652 C C . SER A 1 200 ? -4.000 -3.037 19.377 1.00 87.94 200 SER A C 1
ATOM 1654 O O . SER A 1 200 ? -3.007 -2.589 19.954 1.00 87.94 200 SER A O 1
ATOM 1656 N N . ILE A 1 201 ? -3.936 -3.509 18.130 1.00 88.75 201 ILE A N 1
ATOM 1657 C CA . ILE A 1 201 ? -2.702 -3.552 17.337 1.00 88.75 201 ILE A CA 1
ATOM 1658 C C . ILE A 1 201 ? -2.845 -2.629 16.128 1.00 88.75 201 ILE A C 1
ATOM 1660 O O . ILE A 1 201 ? -3.792 -2.762 15.352 1.00 88.75 201 ILE A O 1
ATOM 1664 N N . SER A 1 202 ? -1.867 -1.747 15.941 1.00 87.81 202 SER A N 1
ATOM 1665 C CA . SER A 1 202 ? -1.731 -0.899 14.753 1.00 87.81 202 SER A CA 1
ATOM 1666 C C . SER A 1 202 ? -0.638 -1.458 13.846 1.00 87.81 202 SER A C 1
ATOM 1668 O O . SER A 1 202 ? 0.452 -1.765 14.324 1.00 87.81 202 SER A O 1
ATOM 1670 N N . PHE A 1 203 ? -0.896 -1.580 12.547 1.00 89.88 203 PHE A N 1
ATOM 1671 C CA . PHE A 1 203 ? 0.083 -2.048 11.564 1.00 89.88 203 PHE A CA 1
ATOM 1672 C C . PHE A 1 203 ? -0.165 -1.405 10.197 1.00 89.88 203 PHE A C 1
ATOM 1674 O O . PHE A 1 203 ? -1.256 -0.902 9.930 1.00 89.88 203 PHE A O 1
ATOM 1681 N N . GLU A 1 204 ? 0.844 -1.445 9.328 1.00 88.62 204 GLU A N 1
ATOM 1682 C CA . GLU A 1 204 ? 0.765 -0.912 7.969 1.00 88.62 204 GLU A CA 1
ATOM 1683 C C . GLU A 1 204 ? 0.756 -2.049 6.947 1.00 88.62 204 GLU A C 1
ATOM 1685 O O . GLU A 1 204 ? 1.618 -2.931 6.967 1.00 88.62 204 GLU A O 1
ATOM 1690 N N . MET A 1 205 ? -0.228 -2.023 6.047 1.00 91.00 205 MET A N 1
ATOM 1691 C CA . MET A 1 205 ? -0.359 -2.997 4.972 1.00 91.00 205 MET A CA 1
ATOM 1692 C C . MET A 1 205 ? -0.571 -2.291 3.636 1.00 91.00 205 MET A C 1
ATOM 1694 O O . MET A 1 205 ? -1.439 -1.430 3.511 1.00 91.00 205 MET A O 1
ATOM 1698 N N . VAL A 1 206 ? 0.195 -2.700 2.630 1.00 90.69 206 VAL A N 1
ATOM 1699 C CA . VAL A 1 206 ? 0.060 -2.242 1.248 1.00 90.69 206 VAL A CA 1
ATOM 1700 C C . VAL A 1 206 ? -0.622 -3.316 0.421 1.00 90.69 206 VAL A C 1
ATOM 1702 O O . VAL A 1 206 ? -0.225 -4.481 0.441 1.00 90.69 206 VAL A O 1
ATOM 1705 N N . LEU A 1 207 ? -1.649 -2.904 -0.318 1.00 92.31 207 LEU A N 1
ATOM 1706 C CA . LEU A 1 207 ? -2.277 -3.708 -1.356 1.00 92.31 207 LEU A CA 1
ATOM 1707 C C . LEU A 1 207 ? -1.713 -3.292 -2.707 1.00 92.31 207 LEU A C 1
ATOM 1709 O O . LEU A 1 207 ? -1.769 -2.119 -3.071 1.00 92.31 207 LEU A O 1
ATOM 1713 N N . GLU A 1 208 ? -1.193 -4.251 -3.462 1.00 91.38 208 GLU A N 1
ATOM 1714 C CA . GLU A 1 208 ? -0.609 -3.994 -4.775 1.00 91.38 208 GLU A CA 1
ATOM 1715 C C . GLU A 1 208 ? -1.126 -4.993 -5.807 1.00 91.38 208 GLU A C 1
ATOM 1717 O O . GLU A 1 208 ? -1.257 -6.190 -5.538 1.00 91.38 208 GLU A O 1
ATOM 1722 N N . PHE A 1 209 ? -1.385 -4.496 -7.016 1.00 92.81 209 PHE A N 1
ATOM 1723 C CA . PHE A 1 209 ? -1.737 -5.332 -8.150 1.00 92.81 209 PHE A CA 1
ATOM 1724 C C . PHE A 1 209 ? -0.477 -5.775 -8.902 1.00 92.81 209 PHE A C 1
ATOM 1726 O O . PHE A 1 209 ? 0.094 -5.040 -9.708 1.00 92.81 209 PHE A O 1
ATOM 1733 N N . TRP A 1 210 ? -0.043 -7.010 -8.668 1.00 90.38 210 TRP A N 1
ATOM 1734 C CA . TRP A 1 210 ? 1.207 -7.554 -9.204 1.00 90.38 210 TRP A CA 1
ATOM 1735 C C . TRP A 1 210 ? 1.320 -7.521 -10.746 1.00 90.38 210 TRP A C 1
ATOM 1737 O O . TRP A 1 210 ? 2.406 -7.242 -11.270 1.00 90.38 210 TRP A O 1
ATOM 1747 N N . PRO A 1 211 ? 0.236 -7.730 -11.524 1.00 92.31 211 PRO A N 1
ATOM 1748 C CA . PRO A 1 211 ? 0.299 -7.579 -12.978 1.00 92.31 211 PRO A CA 1
ATOM 1749 C C . PRO A 1 211 ? 0.658 -6.156 -13.435 1.00 92.31 211 PRO A C 1
ATOM 1751 O O . PRO A 1 211 ? 1.369 -5.994 -14.429 1.00 92.31 211 PRO A O 1
ATOM 1754 N N . GLN A 1 212 ? 0.245 -5.120 -12.695 1.00 87.44 212 GLN A N 1
ATOM 1755 C CA . GLN A 1 212 ? 0.604 -3.728 -12.995 1.00 87.44 212 GLN A CA 1
ATOM 1756 C C . GLN A 1 212 ? 2.114 -3.499 -12.857 1.00 87.44 212 GLN A C 1
ATOM 1758 O O . GLN A 1 212 ? 2.727 -2.823 -13.684 1.00 87.44 212 GLN A O 1
ATOM 1763 N N . ARG A 1 213 ? 2.743 -4.130 -11.865 1.00 84.69 213 ARG A N 1
ATOM 1764 C CA . ARG A 1 213 ? 4.197 -4.095 -11.681 1.00 84.69 213 ARG A CA 1
ATOM 1765 C C . ARG A 1 213 ? 4.945 -4.746 -12.843 1.00 84.69 213 ARG A C 1
ATOM 1767 O O . ARG A 1 213 ? 5.914 -4.181 -13.353 1.00 84.69 213 ARG A O 1
ATOM 1774 N N . SER A 1 214 ? 4.469 -5.904 -13.298 1.00 87.19 214 SER A N 1
ATOM 1775 C CA . SER A 1 214 ? 5.031 -6.580 -14.475 1.00 87.19 214 SER A CA 1
ATOM 1776 C C . SER A 1 214 ? 4.943 -5.691 -15.715 1.00 87.19 214 SER A C 1
ATOM 1778 O O . SER A 1 214 ? 5.920 -5.553 -16.450 1.00 87.19 214 SER A O 1
ATOM 1780 N N . PHE A 1 215 ? 3.805 -5.022 -15.912 1.00 89.38 215 PHE A N 1
ATOM 1781 C CA . PHE A 1 215 ? 3.624 -4.071 -17.005 1.00 89.38 215 PHE A CA 1
ATOM 1782 C C . PHE A 1 215 ? 4.663 -2.936 -16.971 1.00 89.38 215 PHE A C 1
ATOM 1784 O O . PHE A 1 215 ? 5.279 -2.643 -17.996 1.00 89.38 215 PHE A O 1
ATOM 1791 N N . TYR A 1 216 ? 4.932 -2.345 -15.801 1.00 85.31 216 TYR A N 1
ATOM 1792 C CA . TYR A 1 216 ? 5.952 -1.298 -15.673 1.00 85.31 216 TYR A CA 1
ATOM 1793 C C . TYR A 1 216 ? 7.370 -1.793 -15.974 1.00 85.31 216 TYR A C 1
ATOM 1795 O O . TYR A 1 216 ? 8.115 -1.094 -16.664 1.00 85.31 216 TYR A O 1
ATOM 1803 N N . MET A 1 217 ? 7.734 -3.002 -15.535 1.00 87.44 217 MET A N 1
ATOM 1804 C CA . MET A 1 217 ? 9.036 -3.597 -15.869 1.00 87.44 217 MET A CA 1
ATOM 1805 C C . MET A 1 217 ? 9.235 -3.759 -17.366 1.00 87.44 217 MET A C 1
ATOM 1807 O O . MET A 1 217 ? 10.266 -3.356 -17.906 1.00 87.44 217 MET A O 1
ATOM 1811 N N . TRP A 1 218 ? 8.236 -4.322 -18.043 1.00 93.31 218 TRP A N 1
ATOM 1812 C CA . TRP A 1 218 ? 8.286 -4.509 -19.487 1.00 93.31 218 TRP A CA 1
ATOM 1813 C C . TRP A 1 218 ? 8.308 -3.177 -20.235 1.00 93.31 218 TRP A C 1
ATOM 1815 O O . TRP A 1 218 ? 9.004 -3.061 -21.244 1.00 93.31 218 TRP A O 1
ATOM 1825 N N . GLY A 1 219 ? 7.626 -2.154 -19.716 1.00 91.44 219 GLY A N 1
ATOM 1826 C CA . GLY A 1 219 ? 7.702 -0.790 -20.235 1.00 91.44 219 GLY A CA 1
ATOM 1827 C C . GLY A 1 219 ? 9.120 -0.216 -20.169 1.00 91.44 219 GLY A C 1
ATOM 1828 O O . GLY A 1 219 ? 9.646 0.231 -21.188 1.00 91.44 219 GLY A O 1
ATOM 1829 N N . ILE A 1 220 ? 9.772 -0.286 -19.003 1.00 90.50 220 ILE A N 1
ATOM 1830 C CA . ILE A 1 220 ? 11.158 0.183 -18.822 1.00 90.50 220 ILE A CA 1
ATOM 1831 C C . ILE A 1 220 ? 12.111 -0.587 -19.740 1.00 90.50 220 ILE A C 1
ATOM 1833 O O . ILE A 1 220 ? 12.914 0.023 -20.445 1.00 90.50 220 ILE A O 1
ATOM 1837 N N . PHE A 1 221 ? 11.995 -1.916 -19.778 1.00 95.44 221 PHE A N 1
ATOM 1838 C CA . PHE A 1 221 ? 12.813 -2.758 -20.648 1.00 95.44 221 PHE A CA 1
ATOM 1839 C C . PHE A 1 221 ? 12.654 -2.372 -22.125 1.00 95.44 221 PHE A C 1
ATOM 1841 O O . PHE A 1 221 ? 13.647 -2.201 -22.831 1.00 95.44 221 PHE A O 1
ATOM 1848 N N . SER A 1 222 ? 11.418 -2.154 -22.575 1.00 97.44 222 SER A N 1
ATOM 1849 C CA . SER A 1 222 ? 11.127 -1.747 -23.953 1.00 97.44 222 SER A CA 1
ATOM 1850 C C . SER A 1 222 ? 11.758 -0.396 -24.298 1.00 97.44 222 SER A C 1
ATOM 1852 O O . SER A 1 222 ? 12.354 -0.255 -25.364 1.00 97.44 222 SER A O 1
ATOM 1854 N N . ILE A 1 223 ? 11.690 0.580 -23.385 1.00 96.81 223 ILE A N 1
ATOM 1855 C CA . ILE A 1 223 ? 12.328 1.895 -23.558 1.00 96.81 223 ILE A CA 1
ATOM 1856 C C . ILE A 1 223 ? 13.850 1.751 -23.660 1.00 96.81 223 ILE A C 1
ATOM 1858 O O . ILE A 1 223 ? 14.463 2.355 -24.538 1.00 96.81 223 ILE A O 1
ATOM 1862 N N . ILE A 1 224 ? 14.467 0.932 -22.803 1.00 97.81 224 ILE A N 1
ATOM 1863 C CA . ILE A 1 224 ? 15.918 0.697 -22.827 1.00 97.81 224 ILE A CA 1
ATOM 1864 C C . ILE A 1 224 ? 16.340 0.094 -24.169 1.00 97.81 224 ILE A C 1
ATOM 1866 O O . ILE A 1 224 ? 17.260 0.608 -24.806 1.00 97.81 224 ILE A O 1
ATOM 1870 N N . VAL A 1 225 ? 15.656 -0.959 -24.622 1.00 98.38 225 VAL A N 1
ATOM 1871 C CA . VAL A 1 225 ? 15.943 -1.605 -25.911 1.00 98.38 225 VAL A CA 1
ATOM 1872 C C . VAL A 1 225 ? 15.789 -0.610 -27.060 1.00 98.38 225 VAL A C 1
ATOM 1874 O O . VAL A 1 225 ? 16.672 -0.515 -27.910 1.00 98.38 225 VAL A O 1
ATOM 1877 N N . PHE A 1 226 ? 14.719 0.186 -27.059 1.00 98.19 226 PHE A N 1
ATOM 1878 C CA . PHE A 1 226 ? 14.496 1.217 -28.068 1.00 98.19 226 PHE A CA 1
ATOM 1879 C C . PHE A 1 226 ? 15.629 2.255 -28.105 1.00 98.19 226 PHE A C 1
ATOM 1881 O O . PHE A 1 226 ? 16.168 2.542 -29.176 1.00 98.19 226 PHE A O 1
ATOM 1888 N N . CYS A 1 227 ? 16.052 2.770 -26.947 1.00 98.19 227 CYS A N 1
ATOM 1889 C CA . CYS A 1 227 ? 17.174 3.704 -26.849 1.00 98.19 227 CYS A CA 1
ATOM 1890 C C . CYS A 1 227 ? 18.483 3.090 -27.368 1.00 98.19 227 CYS A C 1
ATOM 1892 O O . CYS A 1 227 ? 19.210 3.748 -28.111 1.00 98.19 227 CYS A O 1
ATOM 1894 N N . LEU A 1 228 ? 18.768 1.824 -27.043 1.00 98.31 228 LEU A N 1
ATOM 1895 C CA . LEU A 1 228 ? 19.944 1.115 -27.561 1.00 98.31 228 LEU A CA 1
ATOM 1896 C C . LEU A 1 228 ? 19.901 0.981 -29.089 1.00 98.31 228 LEU A C 1
ATOM 1898 O O . LEU A 1 228 ? 20.918 1.194 -29.751 1.00 98.31 228 LEU A O 1
ATOM 1902 N N . CYS A 1 229 ? 18.730 0.697 -29.664 1.00 98.50 229 CYS A N 1
ATOM 1903 C CA . CYS A 1 229 ? 18.549 0.669 -31.114 1.00 98.50 229 CYS A CA 1
ATOM 1904 C C . CYS A 1 229 ? 18.801 2.043 -31.754 1.00 98.50 229 CYS A C 1
ATOM 1906 O O . CYS A 1 229 ? 19.501 2.116 -32.764 1.00 98.50 229 CYS A O 1
ATOM 1908 N N . LEU A 1 230 ? 18.286 3.130 -31.168 1.00 98.25 230 LEU A N 1
ATOM 1909 C CA . LEU A 1 230 ? 18.531 4.489 -31.664 1.00 98.25 230 LEU A CA 1
ATOM 1910 C C . LEU A 1 230 ? 20.017 4.853 -31.624 1.00 98.25 230 LEU A C 1
ATOM 1912 O O . LEU A 1 230 ? 20.548 5.371 -32.606 1.00 98.25 230 LEU A O 1
ATOM 1916 N N . VAL A 1 231 ? 20.700 4.530 -30.525 1.00 98.38 231 VAL A N 1
ATOM 1917 C CA . VAL A 1 231 ? 22.144 4.745 -30.379 1.00 98.38 231 VAL A CA 1
ATOM 1918 C C . VAL A 1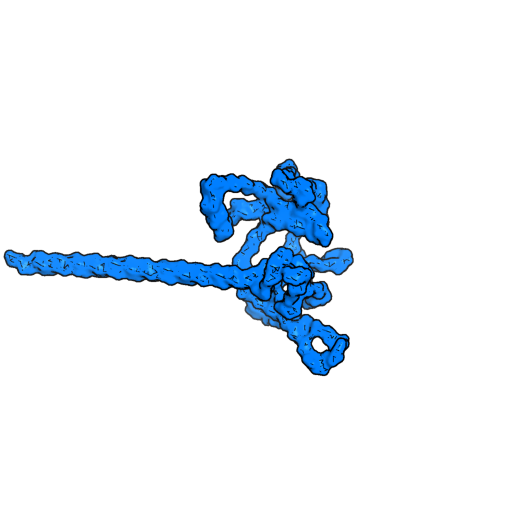 231 ? 22.915 3.950 -31.437 1.00 98.38 231 VAL A C 1
ATOM 1920 O O . VAL A 1 231 ? 23.774 4.508 -32.118 1.00 98.38 231 VAL A O 1
ATOM 1923 N N . ALA A 1 232 ? 22.570 2.679 -31.656 1.00 98.25 232 ALA A N 1
ATOM 1924 C CA . ALA A 1 232 ? 23.206 1.850 -32.680 1.00 98.25 232 ALA A CA 1
ATOM 1925 C C . ALA A 1 232 ? 22.990 2.395 -34.107 1.00 98.25 232 ALA A C 1
ATOM 1927 O O . ALA A 1 232 ? 23.926 2.422 -34.910 1.00 98.25 232 ALA A O 1
ATOM 1928 N N . LEU A 1 233 ? 21.779 2.866 -34.430 1.00 97.94 233 LEU A N 1
ATOM 1929 C CA . LEU A 1 233 ? 21.474 3.491 -35.723 1.00 97.94 233 LEU A CA 1
ATOM 1930 C C . LEU A 1 233 ? 22.223 4.813 -35.914 1.00 97.94 233 LEU A C 1
ATOM 1932 O O . LEU A 1 233 ? 22.739 5.073 -37.005 1.00 97.94 233 LEU A O 1
ATOM 1936 N N . PHE A 1 234 ? 22.324 5.623 -34.860 1.00 97.69 234 PHE A N 1
ATOM 1937 C CA . PHE A 1 234 ? 23.099 6.858 -34.867 1.00 97.69 234 PHE A CA 1
ATOM 1938 C C . PHE A 1 234 ? 24.581 6.581 -35.151 1.00 97.69 234 PHE A C 1
ATOM 1940 O O . PHE A 1 234 ? 25.131 7.133 -36.104 1.00 97.69 234 PHE A O 1
ATOM 1947 N N . PHE A 1 235 ? 25.201 5.645 -34.422 1.00 97.62 235 PHE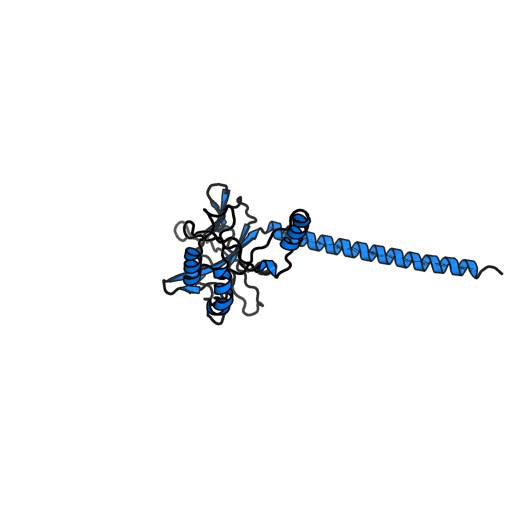 A N 1
ATOM 1948 C CA . PHE A 1 235 ? 26.591 5.242 -34.662 1.00 97.62 235 PHE A CA 1
ATOM 1949 C C . PHE A 1 235 ? 26.806 4.693 -36.074 1.00 97.62 235 PHE A C 1
ATOM 1951 O O . PHE A 1 235 ? 27.768 5.066 -36.742 1.00 97.62 235 PHE A O 1
ATOM 1958 N N . ARG A 1 236 ? 25.893 3.855 -36.576 1.00 96.56 236 ARG A N 1
ATOM 1959 C CA . ARG A 1 236 ? 25.964 3.340 -37.952 1.00 96.56 236 ARG A CA 1
ATOM 1960 C C . ARG A 1 236 ? 25.926 4.464 -38.990 1.00 96.56 236 ARG A C 1
ATOM 1962 O O . ARG A 1 236 ? 26.633 4.389 -39.993 1.00 96.56 236 ARG A O 1
ATOM 1969 N N . THR A 1 237 ? 25.093 5.477 -38.770 1.00 96.19 237 THR A N 1
ATOM 1970 C CA . THR A 1 237 ? 24.962 6.630 -39.673 1.00 96.19 237 THR A CA 1
ATOM 1971 C C . THR A 1 237 ? 26.224 7.487 -39.643 1.00 96.19 237 THR A C 1
ATOM 1973 O O . THR A 1 237 ? 26.750 7.833 -40.699 1.00 96.19 237 THR A O 1
ATOM 1976 N N . LEU A 1 238 ? 26.768 7.734 -38.451 1.00 95.81 238 LEU A N 1
ATOM 1977 C CA . LEU A 1 238 ? 28.012 8.471 -38.253 1.00 95.81 238 LEU A CA 1
ATOM 1978 C C . LEU A 1 238 ? 29.206 7.782 -38.939 1.00 95.81 238 LEU A C 1
ATOM 1980 O O . LEU A 1 238 ? 29.956 8.421 -39.670 1.00 95.81 238 LEU A O 1
ATOM 1984 N N . LEU A 1 239 ? 29.346 6.462 -38.778 1.00 94.56 239 LEU A N 1
ATOM 1985 C CA . LEU A 1 239 ? 30.407 5.688 -39.434 1.00 94.56 239 LEU A CA 1
ATOM 1986 C C . LEU A 1 239 ? 30.295 5.721 -40.965 1.00 94.56 239 LEU A C 1
ATOM 1988 O O . LEU A 1 239 ? 31.309 5.811 -41.653 1.00 94.56 239 LEU A O 1
ATOM 1992 N N . ARG A 1 240 ? 29.072 5.676 -41.513 1.00 93.25 240 ARG A N 1
ATOM 1993 C CA . ARG A 1 240 ? 28.845 5.809 -42.962 1.00 93.25 240 ARG A CA 1
ATOM 1994 C C . ARG A 1 240 ? 29.229 7.188 -43.484 1.00 93.25 240 ARG A C 1
ATOM 1996 O O . ARG A 1 240 ? 29.819 7.266 -44.556 1.00 93.25 240 ARG A O 1
ATOM 2003 N N . PHE A 1 241 ? 28.910 8.242 -42.737 1.00 93.00 241 PHE A N 1
ATOM 2004 C CA . PHE A 1 241 ? 29.280 9.608 -43.092 1.00 93.00 241 PHE A CA 1
ATOM 2005 C C . PHE A 1 241 ? 30.806 9.744 -43.231 1.00 93.00 241 PHE A C 1
ATOM 2007 O O . PHE A 1 241 ? 31.291 10.092 -44.307 1.00 93.00 241 PHE A O 1
ATOM 2014 N N . PHE A 1 242 ? 31.569 9.316 -42.220 1.00 91.00 242 PHE A N 1
ATOM 2015 C CA . PHE A 1 242 ? 33.036 9.356 -42.271 1.00 91.00 242 PHE A CA 1
ATOM 2016 C C . PHE A 1 242 ? 33.646 8.457 -43.360 1.00 91.00 242 PHE A C 1
ATOM 2018 O O . PHE A 1 242 ? 34.627 8.838 -43.996 1.00 91.00 242 PHE A O 1
ATOM 2025 N N . ALA A 1 243 ? 33.066 7.281 -43.625 1.00 88.81 243 ALA A N 1
ATOM 2026 C CA . ALA A 1 243 ? 33.519 6.413 -44.717 1.00 88.81 243 ALA A CA 1
ATOM 2027 C C . ALA A 1 243 ? 33.249 7.011 -46.114 1.00 88.81 243 ALA A C 1
ATOM 2029 O O . ALA A 1 243 ? 33.985 6.746 -47.066 1.00 88.81 243 ALA A O 1
ATOM 2030 N N . SER A 1 244 ? 32.196 7.819 -46.260 1.00 84.00 244 SER A N 1
ATOM 2031 C CA . SER A 1 244 ? 31.905 8.497 -47.526 1.00 84.00 244 SER A CA 1
ATOM 2032 C C . SER A 1 244 ? 32.869 9.657 -47.803 1.00 84.00 244 SER A C 1
ATOM 2034 O O . SER A 1 244 ? 33.342 9.784 -48.932 1.00 84.00 244 SER A O 1
ATOM 2036 N N . GLU A 1 245 ? 33.256 10.433 -46.784 1.00 75.06 245 GLU A N 1
ATOM 2037 C CA . GLU A 1 245 ? 34.241 11.518 -46.929 1.00 75.06 245 GLU A CA 1
ATOM 2038 C C . GLU A 1 245 ? 35.631 11.003 -47.326 1.00 75.06 245 GLU A C 1
ATOM 2040 O O . GLU A 1 245 ? 36.279 11.577 -48.205 1.00 75.06 245 GLU A O 1
ATOM 2045 N N . SER A 1 246 ? 36.079 9.882 -46.749 1.00 74.12 246 SER A N 1
ATOM 2046 C CA . SER A 1 246 ? 37.370 9.279 -47.107 1.00 74.12 246 SER A CA 1
ATOM 2047 C C . SER A 1 246 ? 37.410 8.772 -48.553 1.00 74.12 246 SER A C 1
ATOM 2049 O O . SER A 1 246 ? 38.455 8.843 -49.200 1.00 74.12 246 SER A O 1
ATOM 2051 N N . THR A 1 247 ? 36.271 8.339 -49.100 1.00 69.00 247 THR A N 1
ATOM 2052 C CA . THR A 1 247 ? 36.164 7.903 -50.502 1.00 69.00 247 THR A CA 1
ATOM 2053 C C . THR A 1 247 ? 36.258 9.087 -51.477 1.00 69.00 247 THR A C 1
ATOM 2055 O O . THR A 1 247 ? 36.927 8.989 -52.507 1.00 69.00 247 THR A O 1
ATOM 2058 N N . VAL A 1 248 ? 35.653 10.234 -51.141 1.00 69.75 248 VAL A N 1
ATOM 2059 C CA . VAL A 1 248 ? 35.685 11.452 -51.976 1.00 69.75 248 VAL A CA 1
ATOM 2060 C C . VAL A 1 248 ? 37.080 12.092 -52.004 1.00 69.75 248 VAL A C 1
ATOM 2062 O O . VAL A 1 248 ? 37.539 12.517 -53.065 1.00 69.75 248 VAL A O 1
ATOM 2065 N N . LEU A 1 249 ? 37.795 12.122 -50.874 1.00 65.69 249 LEU A N 1
ATOM 2066 C CA . LEU A 1 249 ? 39.167 12.651 -50.820 1.00 65.69 249 LEU A CA 1
ATOM 2067 C C . LEU A 1 249 ? 40.149 11.825 -51.666 1.00 65.69 249 LEU A C 1
ATOM 2069 O O . LEU A 1 249 ? 41.020 12.398 -52.317 1.00 65.69 249 LEU A O 1
ATOM 2073 N N . TYR A 1 250 ? 39.977 10.502 -51.714 1.00 64.88 250 TYR A N 1
ATOM 2074 C CA . TYR A 1 250 ? 40.829 9.613 -52.509 1.00 64.88 250 TYR A CA 1
ATOM 2075 C C . TYR A 1 250 ? 40.612 9.768 -54.026 1.00 64.88 250 TYR A C 1
ATOM 2077 O O . TYR A 1 250 ? 41.549 9.637 -54.807 1.00 64.88 250 TYR A O 1
ATOM 2085 N N . GLN A 1 251 ? 39.391 10.090 -54.470 1.00 64.25 251 GLN A N 1
ATOM 2086 C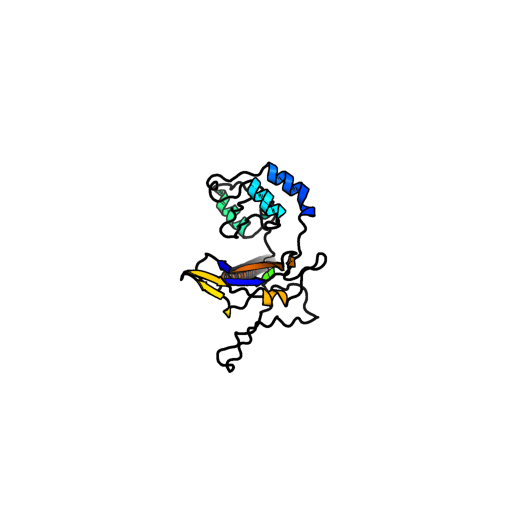 CA . GLN A 1 251 ? 39.118 10.353 -55.890 1.00 64.25 251 GLN A CA 1
ATOM 2087 C C . GLN A 1 251 ? 39.653 11.709 -56.376 1.00 64.25 251 GLN A C 1
ATOM 2089 O O . GLN A 1 251 ? 39.979 11.840 -57.555 1.00 64.25 251 GLN A O 1
ATOM 2094 N N . ASN A 1 252 ? 39.782 12.703 -55.493 1.00 63.75 252 ASN A N 1
ATOM 2095 C CA . ASN A 1 252 ? 40.299 14.027 -55.857 1.00 63.75 252 ASN A CA 1
ATOM 2096 C C . ASN A 1 252 ? 41.834 14.124 -55.826 1.00 63.75 252 ASN A C 1
ATOM 2098 O O . ASN A 1 252 ? 42.384 14.982 -56.508 1.00 63.75 252 ASN A O 1
ATOM 2102 N N . SER A 1 253 ? 42.537 13.248 -55.101 1.00 63.16 253 SER A N 1
ATOM 2103 C CA . SER A 1 253 ? 44.011 13.197 -55.095 1.00 63.16 253 SER A CA 1
ATOM 2104 C C . SER A 1 253 ? 44.618 12.387 -56.251 1.00 63.16 253 SER A C 1
ATOM 2106 O O . SER A 1 253 ? 45.834 12.393 -56.426 1.00 63.16 253 SER A O 1
ATOM 2108 N N . GLY A 1 254 ? 43.787 11.697 -57.044 1.00 56.03 254 GLY A N 1
ATOM 2109 C CA . GLY A 1 254 ? 44.203 10.842 -58.162 1.00 56.03 254 GLY A CA 1
ATOM 2110 C C . GLY A 1 254 ? 44.081 11.460 -59.560 1.00 56.03 254 GLY A C 1
ATOM 2111 O O . GLY A 1 254 ? 44.243 10.737 -60.542 1.00 56.03 254 GLY A O 1
ATOM 2112 N N . LYS A 1 255 ? 43.775 12.759 -59.687 1.00 53.94 255 LYS A N 1
ATOM 2113 C CA . LYS A 1 255 ? 43.852 13.462 -60.978 1.00 53.94 255 LYS A CA 1
ATOM 2114 C C . LYS A 1 255 ? 45.213 14.170 -61.106 1.00 53.94 255 LYS A C 1
ATOM 2116 O O . LYS A 1 255 ? 45.490 15.008 -60.249 1.00 53.94 255 LYS A O 1
ATOM 2121 N N . PRO A 1 256 ? 46.042 13.824 -62.110 1.00 53.91 256 PRO A N 1
ATOM 2122 C CA . PRO A 1 256 ? 47.260 14.565 -62.438 1.00 53.91 256 PRO A CA 1
ATOM 2123 C C . PRO A 1 256 ? 46.959 15.961 -62.994 1.00 53.91 256 PRO A C 1
ATOM 2125 O O . PRO A 1 256 ? 45.851 16.155 -63.554 1.00 53.91 256 PRO A O 1
#

Radius of gyration: 26.84 Å; chains: 1; bounding box: 69×62×88 Å

Sequence (256 aa):
MIFSEKFNDGWKAYLLPWKAQTLSDSKKTTFSLMSNYKILEGNEKTQASLEELKNFLSQGWITDLENKYSKEITLHRLITSLKSIESPQKFHKTDYISKNYFGSIQNNNLPANNIWETWFSQSITLDCNSNEVENQGCLLKPPRFSKKERSFHAIQWPDQLHWQVNAFSNSWWIKPEFISQLSEATKVNSSYYQLNSDGSISFEMVLEFWPQRSFYMWGIFSIIVFCLCLVALFFRTLLRFFASESTVLYQNSGKP

pLDDT: mean 79.33, std 14.78, range [45.38, 98.5]

Secondary structure (DSSP, 8-state):
-EEEEEP-TTEEEEEE-B----GGGTHHHHHHHHTT--PPTT-TTTBPPHHHHHHHHHTTS----S-GGGT---HHHHHHHHHTTSS-----SS--BB--BTTB--BTTPPPPPTTTTTTPEEPEEE--TTS-SSSPPEEEPP---TT--S---EEPPGGGEEEETTTEEEE---HHHHTTSPBP-SSS-BSEEE-TTS-EEEEEEEEEHHHHHHHHHHHHHHHHHHHHHHHHHHHHHHHHHHHHHHHHHHHTT--

Foldseek 3Di:
DWAQFFDDLLKWKWQFQDQPDDLVVCVVVQVVLLVVDDQDPPCPPWFDDSVQVVVCSVVVVDNDFAQCVVPDDDPVCVVVVVVCVVPPDDDDRGDGWTHQDPNDIDGNSDDDDDPCLCVPEAEWDWDDPPPDPDDDPIDTDDGDDDPPDDDRYIYIDDSVQWDDDPNTIIDGDDDVVVQVVWDEHDNVHGTAWHQDPVRDIDGDMDIDRNVVVVVVVVVVVVVVVVVVVVVVVVVVVVVVVVVVVVVVVVVVVPDD